Protein AF-A0A5M3Q1W0-F1 (afdb_monomer_lite)

Organism: NCBI:txid418719

Secondary structure (DSSP, 8-state):
------GGGSS-TTSEEEE-TT----PPTTPPP-EEEEEEEEEEE-TTBSSS-SSS--BSSHHHHHHHHHHHHHHHHHTT----SS--PPTT----EEEEETTEEEEEEEHHHHHHHHHHHHTTS-SS-EEEEEEEEEEEEE--HHHHHHHHHHTHHHHHHHHHHHH--SSTT--B-TTTS-TTSTTSSTTTT-TT--B-----TTS-S-HHHHHHHHHHHHHHHHTTSEEEEEETTEEEEEEPPHHHHTTS-GGG--HHHHHHHHHHSPPPPGGGGGS--

Radius of gyration: 23.77 Å; chains: 1; bounding box: 62×56×61 Å

Sequence (281 aa):
MSAQKQLTDIFSADGECKFHDSAALPLPANFNPGSIYLRVHIRIDTPSYRQKNIYYPQFADNAASDKFYEEMGALLSDEHMIVDGTYARTFGEVPEKLHIHPDDLNGLVSLDRLVRIVEAIKAGKSSVTGLRWVDVYAICEELDDDEKLNRLTYYREELAESLLDSAFTGKRKIYRDITTDGLFYEYGAIRSAFPGLQFVEHFSAGRGGCQISHQFKNELINDLINQGLLHERFKDGRQWHRASLKTELNQIRKADRTSLWKLAERVATPKKNPWETQKCR

Structure (mmCIF, N/CA/C/O backbone):
data_AF-A0A5M3Q1W0-F1
#
_entry.id   AF-A0A5M3Q1W0-F1
#
loop_
_atom_site.group_PDB
_atom_site.id
_atom_site.type_symbol
_atom_site.label_atom_id
_atom_site.label_alt_id
_atom_site.label_comp_id
_atom_site.label_asym_id
_atom_site.label_entity_id
_atom_site.label_seq_id
_atom_site.pdbx_PDB_ins_code
_atom_site.Cartn_x
_atom_site.Cartn_y
_atom_site.Cartn_z
_atom_site.occupancy
_atom_site.B_iso_or_equiv
_atom_site.auth_seq_id
_atom_site.auth_comp_id
_atom_site.auth_asym_id
_atom_site.auth_atom_id
_atom_site.pdbx_PDB_model_num
ATOM 1 N N . MET A 1 1 ? -15.888 -4.016 -29.084 1.00 25.84 1 MET A N 1
ATOM 2 C CA . MET A 1 1 ? -15.492 -4.763 -27.874 1.00 25.84 1 MET A CA 1
ATOM 3 C C . MET A 1 1 ? -14.109 -5.334 -28.130 1.00 25.84 1 MET A C 1
ATOM 5 O O . MET A 1 1 ? -13.995 -6.283 -28.890 1.00 25.84 1 MET A O 1
ATOM 9 N N . SER A 1 2 ? -13.066 -4.671 -27.626 1.00 27.17 2 SER A N 1
ATOM 10 C CA . SER A 1 2 ? -11.693 -5.183 -27.706 1.00 27.17 2 SER A CA 1
ATOM 11 C C . SER A 1 2 ? -11.561 -6.315 -26.692 1.00 27.17 2 SER A C 1
ATOM 13 O O . SER A 1 2 ? -11.976 -6.139 -25.548 1.00 27.17 2 SER A O 1
ATOM 15 N N . ALA A 1 3 ? -11.056 -7.476 -27.106 1.00 32.16 3 ALA A N 1
ATOM 16 C CA . ALA A 1 3 ? -10.740 -8.547 -26.173 1.00 32.16 3 ALA A CA 1
ATOM 17 C C . ALA A 1 3 ? -9.702 -8.020 -25.170 1.00 32.16 3 ALA A C 1
ATOM 19 O O . ALA A 1 3 ? -8.639 -7.548 -25.573 1.00 32.16 3 ALA A O 1
ATOM 20 N N . GLN A 1 4 ? -10.024 -8.055 -23.875 1.00 38.59 4 GLN A N 1
ATOM 21 C CA . GLN A 1 4 ? -9.063 -7.797 -22.804 1.00 38.59 4 GLN A CA 1
ATOM 22 C C . GLN A 1 4 ? -7.926 -8.814 -22.968 1.00 38.59 4 GLN A C 1
ATOM 24 O O . GLN A 1 4 ? -8.139 -10.002 -22.731 1.00 38.59 4 GLN A O 1
ATOM 29 N N . LYS A 1 5 ? -6.746 -8.375 -23.430 1.00 41.62 5 LYS A N 1
ATOM 30 C CA . LYS A 1 5 ? -5.546 -9.222 -23.420 1.00 41.62 5 LYS A CA 1
ATOM 31 C C . LYS A 1 5 ? -5.311 -9.651 -21.977 1.00 41.62 5 LYS A C 1
ATOM 33 O O . LYS A 1 5 ? -5.240 -8.790 -21.096 1.00 41.62 5 LYS A O 1
ATOM 38 N N . GLN A 1 6 ? -5.217 -10.951 -21.718 1.00 48.88 6 GLN A N 1
ATOM 39 C CA . GLN A 1 6 ? -4.840 -11.400 -20.387 1.00 48.88 6 GLN A CA 1
ATOM 40 C C . GLN A 1 6 ? -3.358 -11.089 -20.179 1.00 48.88 6 GLN A C 1
ATOM 42 O O . GLN A 1 6 ? -2.557 -11.137 -21.111 1.00 48.88 6 GLN A O 1
ATOM 47 N N . LEU A 1 7 ? -2.976 -10.770 -18.943 1.00 49.44 7 LEU A N 1
ATOM 48 C CA . LEU A 1 7 ? -1.579 -10.516 -18.580 1.00 49.44 7 LEU A CA 1
ATOM 49 C C . LEU A 1 7 ? -0.653 -11.683 -18.973 1.00 49.44 7 LEU A C 1
ATOM 51 O O . LEU A 1 7 ? 0.508 -11.479 -19.307 1.00 49.44 7 LEU A O 1
ATOM 55 N N . THR A 1 8 ? -1.197 -12.899 -18.975 1.00 51.56 8 THR A N 1
ATOM 56 C CA . THR A 1 8 ? -0.550 -14.142 -19.405 1.00 51.56 8 THR A CA 1
ATOM 57 C C . THR A 1 8 ? -0.347 -14.248 -20.916 1.00 51.56 8 THR A C 1
ATOM 59 O O . THR A 1 8 ? 0.539 -14.974 -21.344 1.00 51.56 8 THR A O 1
ATOM 62 N N . ASP A 1 9 ? -1.109 -13.508 -21.725 1.00 51.09 9 ASP A N 1
ATOM 63 C CA . ASP A 1 9 ? -1.002 -13.525 -23.192 1.00 51.09 9 ASP A CA 1
ATOM 64 C C . ASP A 1 9 ? 0.156 -12.646 -23.703 1.00 51.09 9 ASP A C 1
ATOM 66 O O . ASP A 1 9 ? 0.533 -12.708 -24.871 1.00 51.09 9 ASP A O 1
ATOM 70 N N . ILE A 1 10 ? 0.709 -11.796 -22.831 1.00 52.41 10 ILE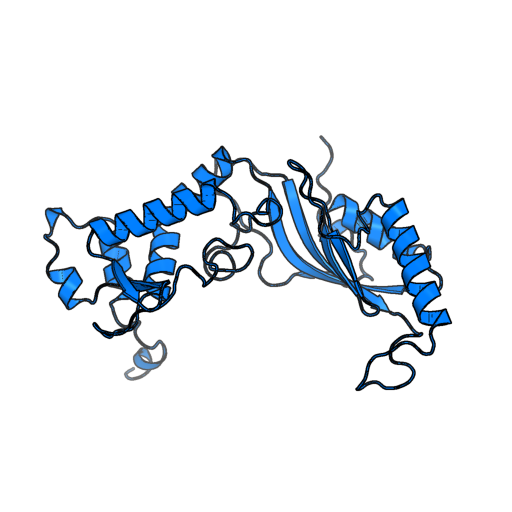 A N 1
ATOM 71 C CA . ILE A 1 10 ? 1.766 -10.822 -23.143 1.00 52.41 10 ILE A CA 1
ATOM 72 C C . ILE A 1 10 ? 3.164 -11.445 -23.014 1.00 52.41 10 ILE A C 1
ATOM 74 O O . ILE A 1 10 ? 4.106 -11.040 -23.700 1.00 52.41 10 ILE A O 1
ATOM 78 N N . PHE A 1 11 ? 3.311 -12.457 -22.161 1.00 53.88 11 PHE A N 1
ATOM 79 C CA . PHE A 1 11 ? 4.572 -13.155 -21.949 1.00 53.88 11 PHE A CA 1
ATOM 80 C C . PHE A 1 11 ? 4.513 -14.506 -22.670 1.00 53.88 11 PHE A C 1
ATOM 82 O O . PHE A 1 11 ? 3.916 -15.461 -22.187 1.00 53.88 11 PHE A O 1
ATOM 89 N N . SER A 1 12 ? 5.101 -14.569 -23.870 1.00 44.66 12 SER A N 1
ATOM 90 C CA . SER A 1 12 ? 5.294 -15.817 -24.622 1.00 44.66 12 SER A CA 1
ATOM 91 C C . SER A 1 12 ? 6.009 -16.878 -23.773 1.00 44.66 12 SER A C 1
ATOM 93 O O . SER A 1 12 ? 6.761 -16.521 -22.871 1.00 44.66 12 SER A O 1
ATOM 95 N N . ALA A 1 13 ? 5.837 -18.160 -24.116 1.00 42.03 13 ALA A N 1
ATOM 96 C CA . ALA A 1 13 ? 6.316 -19.346 -23.386 1.00 42.03 13 ALA A CA 1
ATOM 97 C C . ALA A 1 13 ? 7.805 -19.360 -22.950 1.00 42.03 13 ALA A C 1
ATOM 99 O O . ALA A 1 13 ? 8.167 -20.165 -22.097 1.00 42.03 13 ALA A O 1
ATOM 100 N N . ASP A 1 14 ? 8.638 -18.458 -23.478 1.00 47.38 14 ASP A N 1
ATOM 101 C CA . ASP A 1 14 ? 10.069 -18.331 -23.166 1.00 47.38 14 ASP A CA 1
ATOM 102 C C . ASP A 1 14 ? 10.412 -17.150 -22.226 1.00 47.38 14 ASP A C 1
ATOM 104 O O . ASP A 1 14 ? 11.561 -16.994 -21.820 1.00 47.38 14 ASP A O 1
ATOM 108 N N . GLY A 1 15 ? 9.449 -16.281 -21.892 1.00 53.50 15 GLY A N 1
ATOM 109 C CA . GLY A 1 15 ? 9.636 -15.162 -20.965 1.00 53.50 15 GLY A CA 1
ATOM 110 C C . GLY A 1 15 ? 9.062 -15.479 -19.589 1.00 53.50 15 GLY A C 1
ATOM 111 O O . GLY A 1 15 ? 7.850 -15.627 -19.451 1.00 53.50 15 GLY A O 1
ATOM 112 N N . GLU A 1 16 ? 9.901 -15.546 -18.553 1.00 64.12 16 GLU A N 1
ATOM 113 C CA . GLU A 1 16 ? 9.399 -15.734 -17.188 1.00 64.12 16 GLU A CA 1
ATOM 114 C C . GLU A 1 16 ? 8.641 -14.470 -16.725 1.00 64.12 16 GLU A C 1
ATOM 116 O O . GLU A 1 16 ? 9.186 -13.365 -16.702 1.00 64.12 16 GLU A O 1
ATOM 121 N N . CYS A 1 17 ? 7.371 -14.625 -16.345 1.00 62.28 17 CYS A N 1
ATOM 122 C CA . CYS A 1 17 ? 6.609 -13.621 -15.603 1.00 62.28 17 CYS A CA 1
ATOM 123 C C . CYS A 1 17 ? 6.173 -14.239 -14.277 1.00 62.28 17 CYS A C 1
ATOM 125 O O . CYS A 1 17 ? 5.465 -15.249 -14.264 1.00 62.28 17 CYS A O 1
ATOM 127 N N . LYS A 1 18 ? 6.603 -13.652 -13.160 1.00 63.88 18 LYS A N 1
ATOM 128 C CA . LYS A 1 18 ? 6.292 -14.156 -11.818 1.00 63.88 18 LYS A CA 1
ATOM 129 C C . LYS A 1 18 ? 5.282 -13.241 -11.146 1.00 63.88 18 LYS A C 1
ATOM 131 O O . LYS A 1 18 ? 5.533 -12.054 -10.960 1.00 63.88 18 LYS A O 1
ATOM 136 N N . PHE A 1 19 ? 4.140 -13.813 -10.780 1.00 57.16 19 PHE A N 1
ATOM 137 C CA . PHE A 1 19 ? 3.151 -13.154 -9.936 1.00 57.16 19 PHE A CA 1
ATOM 138 C C . PHE A 1 19 ? 3.479 -13.446 -8.478 1.00 57.16 19 PHE A C 1
ATOM 140 O O . PHE A 1 19 ? 3.627 -14.604 -8.090 1.00 57.16 19 PHE A O 1
ATOM 147 N N . HIS A 1 20 ? 3.586 -12.395 -7.677 1.00 59.19 20 HIS A N 1
ATOM 148 C CA . HIS A 1 20 ? 3.631 -12.515 -6.225 1.00 59.19 20 HIS A CA 1
ATOM 149 C C . HIS A 1 20 ? 2.204 -12.407 -5.655 1.00 59.19 20 HIS A C 1
ATOM 151 O O . HIS A 1 20 ? 1.315 -11.953 -6.371 1.00 59.19 20 HIS A O 1
ATOM 157 N N . ASP A 1 21 ? 1.989 -12.857 -4.407 1.00 47.94 21 ASP A N 1
ATOM 158 C CA . ASP A 1 21 ? 0.708 -13.189 -3.722 1.00 47.94 21 ASP A CA 1
ATOM 159 C C . ASP A 1 21 ? -0.414 -12.110 -3.680 1.00 47.94 21 ASP A C 1
ATOM 161 O O . ASP A 1 21 ? -1.344 -12.187 -2.882 1.00 47.94 21 ASP A O 1
ATOM 165 N N . SER A 1 22 ? -0.352 -11.078 -4.511 1.00 47.19 22 SER A N 1
ATOM 166 C CA . SER A 1 22 ? -1.240 -9.916 -4.560 1.00 47.19 22 SER A CA 1
ATOM 167 C C . SER A 1 22 ? -2.092 -9.831 -5.835 1.00 47.19 22 SER A C 1
ATOM 169 O O . SER A 1 22 ? -2.742 -8.810 -6.061 1.00 47.19 22 SER A O 1
ATOM 171 N N . ALA A 1 23 ? -2.116 -10.867 -6.677 1.00 42.09 23 ALA A N 1
ATOM 172 C CA . ALA A 1 23 ? -2.880 -10.845 -7.920 1.00 42.09 23 ALA A CA 1
ATOM 173 C C . ALA A 1 23 ? -4.279 -11.472 -7.771 1.00 42.09 23 ALA A C 1
ATOM 175 O O . ALA A 1 23 ? -4.412 -12.656 -7.474 1.00 42.09 23 ALA A O 1
ATOM 176 N N . ALA A 1 24 ? -5.281 -10.656 -8.109 1.00 39.91 24 ALA A N 1
ATOM 177 C CA . ALA A 1 24 ? -6.700 -10.951 -8.330 1.00 39.91 24 ALA A CA 1
ATOM 178 C C . ALA A 1 24 ? -7.606 -10.987 -7.100 1.00 39.91 24 ALA A C 1
ATOM 180 O O . ALA A 1 24 ? -7.502 -11.876 -6.254 1.00 39.91 24 ALA A O 1
ATOM 181 N N . LEU A 1 25 ? -8.588 -10.071 -7.070 1.00 47.78 25 LEU A N 1
ATOM 182 C CA . LEU A 1 25 ? -9.830 -10.338 -6.352 1.00 47.78 25 LEU A CA 1
ATOM 183 C C . LEU A 1 25 ? -11.028 -10.148 -7.247 1.00 47.78 25 LEU A C 1
ATOM 185 O O . LEU A 1 25 ? -11.121 -9.133 -7.938 1.00 47.78 25 LEU A O 1
ATOM 189 N N . PRO A 1 26 ? -11.985 -11.079 -7.167 1.00 50.03 26 PRO A N 1
ATOM 190 C CA . PRO A 1 26 ? -13.332 -10.791 -7.594 1.00 50.03 26 PRO A CA 1
ATOM 191 C C . PRO A 1 26 ? -13.900 -9.708 -6.667 1.00 50.03 26 PRO A C 1
ATOM 193 O O . PRO A 1 26 ? -14.098 -9.937 -5.473 1.00 50.03 26 PRO A O 1
ATOM 196 N N . LEU A 1 27 ? -14.144 -8.521 -7.216 1.00 54.25 27 LEU A N 1
ATOM 197 C CA . LEU A 1 27 ? -14.952 -7.508 -6.546 1.00 54.25 27 LEU A CA 1
ATOM 198 C C . LEU A 1 27 ? -16.385 -8.050 -6.373 1.00 54.25 27 LEU A C 1
ATOM 200 O O . LEU A 1 27 ? -16.874 -8.766 -7.257 1.00 54.25 27 LEU A O 1
ATOM 204 N N . PRO A 1 28 ? -17.081 -7.736 -5.266 1.00 58.78 28 PRO A N 1
ATOM 205 C CA . PRO A 1 28 ? -18.505 -8.031 -5.149 1.00 58.78 28 PRO A CA 1
ATOM 206 C C . PRO A 1 28 ? -19.298 -7.403 -6.308 1.00 58.78 28 PRO A C 1
ATOM 208 O O . PRO A 1 28 ? -18.872 -6.426 -6.925 1.00 58.78 28 PRO A O 1
ATOM 211 N N . ALA A 1 29 ? -20.477 -7.948 -6.611 1.00 55.19 29 ALA A N 1
ATOM 212 C CA . ALA A 1 29 ? -21.352 -7.343 -7.612 1.00 55.19 29 ALA A CA 1
ATOM 213 C C . ALA A 1 29 ? -21.692 -5.888 -7.216 1.00 55.19 29 ALA A C 1
ATOM 215 O O . ALA A 1 29 ? -21.999 -5.637 -6.050 1.00 55.19 29 ALA A O 1
ATOM 216 N N . ASN A 1 30 ? -21.685 -4.972 -8.196 1.00 69.00 30 ASN A N 1
ATOM 217 C CA . ASN A 1 30 ? -21.986 -3.527 -8.103 1.00 69.00 30 ASN A CA 1
ATOM 218 C C . ASN A 1 30 ? -20.819 -2.563 -7.802 1.00 69.00 30 ASN A C 1
ATOM 220 O O . ASN A 1 30 ? -21.079 -1.372 -7.656 1.00 69.00 30 ASN A O 1
ATOM 224 N N . PHE A 1 31 ? -19.566 -3.024 -7.747 1.00 71.62 31 PHE A N 1
ATOM 225 C CA . PHE A 1 31 ? -18.404 -2.120 -7.732 1.00 71.62 31 PHE A CA 1
ATOM 226 C C . PHE A 1 31 ? -17.961 -1.759 -9.152 1.00 71.62 31 PHE A C 1
ATOM 228 O O . PHE A 1 31 ? -17.975 -2.614 -10.044 1.00 71.62 31 PHE A O 1
ATOM 235 N N . ASN A 1 32 ? -17.562 -0.503 -9.360 1.00 70.31 32 ASN A N 1
ATOM 236 C CA . ASN A 1 32 ? -17.045 -0.049 -10.648 1.00 70.31 32 ASN A CA 1
ATOM 237 C C . ASN A 1 32 ? -15.537 -0.305 -10.715 1.00 70.31 32 ASN A C 1
ATOM 239 O O . ASN A 1 32 ? -14.814 0.146 -9.824 1.00 70.31 32 ASN A O 1
ATOM 243 N N . PRO A 1 33 ? -15.033 -1.009 -11.744 1.00 68.31 33 PRO A N 1
ATOM 244 C CA . PRO A 1 33 ? -13.600 -1.156 -11.921 1.00 68.31 33 PRO A CA 1
ATOM 245 C C . PRO A 1 33 ? -12.980 0.195 -12.299 1.00 68.31 33 PRO A C 1
ATOM 247 O O . PRO A 1 33 ? -13.486 0.904 -13.169 1.00 68.31 33 PRO A O 1
ATOM 250 N N . GLY A 1 34 ? -11.873 0.525 -11.655 1.00 68.94 34 GLY A N 1
ATOM 251 C CA . GLY A 1 34 ? -11.000 1.635 -11.985 1.00 68.94 34 GLY A CA 1
ATOM 252 C C . GLY A 1 34 ? -9.917 1.270 -12.992 1.00 68.94 34 GLY A C 1
ATOM 253 O O . GLY A 1 34 ? -9.890 0.178 -13.571 1.00 68.94 34 GLY A O 1
ATOM 254 N N . SER A 1 35 ? -8.985 2.200 -13.184 1.00 72.81 35 SER A N 1
ATOM 255 C CA . SER A 1 35 ? -7.827 1.990 -14.055 1.00 72.81 35 SER A CA 1
ATOM 256 C C . SER A 1 35 ? -6.807 1.085 -13.369 1.00 72.81 35 SER A C 1
ATOM 258 O O . SER A 1 35 ? -6.429 1.315 -12.222 1.00 72.81 35 SER A O 1
ATOM 260 N N . ILE A 1 36 ? -6.339 0.053 -14.074 1.00 74.94 36 ILE A N 1
ATOM 261 C CA . ILE A 1 36 ? -5.416 -0.943 -13.520 1.00 74.94 36 ILE A CA 1
ATOM 262 C C . ILE A 1 36 ? -3.962 -0.567 -13.803 1.00 74.94 36 ILE A C 1
ATOM 264 O O . ILE A 1 36 ? -3.554 -0.367 -14.950 1.00 74.94 36 ILE A O 1
ATOM 268 N N . TYR A 1 37 ? -3.166 -0.586 -12.742 1.00 75.69 37 TYR A N 1
ATOM 269 C CA . TYR A 1 37 ? -1.728 -0.380 -12.748 1.00 75.69 37 TYR A CA 1
ATOM 270 C C . TYR A 1 37 ? -1.018 -1.571 -12.116 1.00 75.69 37 TYR A C 1
ATOM 272 O O . TYR A 1 37 ? -1.557 -2.292 -11.280 1.00 75.69 37 TYR A O 1
ATOM 280 N N . LEU A 1 38 ? 0.228 -1.778 -12.510 1.00 76.50 38 LEU A N 1
ATOM 281 C CA . LEU A 1 38 ? 1.061 -2.874 -12.056 1.00 76.50 38 LEU A CA 1
ATOM 282 C C . LEU A 1 38 ? 2.297 -2.316 -11.382 1.00 76.50 38 LEU A C 1
ATOM 284 O O . LEU A 1 38 ? 3.006 -1.480 -11.946 1.00 76.50 38 LEU A O 1
ATOM 288 N N . ARG A 1 39 ? 2.583 -2.824 -10.186 1.00 77.56 39 ARG A N 1
ATOM 289 C CA . ARG A 1 39 ? 3.883 -2.639 -9.563 1.00 77.56 39 ARG A CA 1
ATOM 290 C C . ARG A 1 39 ? 4.810 -3.731 -10.051 1.00 77.56 39 ARG A C 1
ATOM 292 O O . ARG A 1 39 ? 4.591 -4.910 -9.761 1.00 77.56 39 ARG A O 1
ATOM 299 N N . VAL A 1 40 ? 5.847 -3.330 -10.765 1.00 82.12 40 VAL A N 1
ATOM 300 C CA . VAL A 1 40 ? 6.716 -4.257 -11.482 1.00 82.12 40 VAL A CA 1
ATOM 301 C C . VAL A 1 40 ? 8.173 -4.077 -11.100 1.00 82.12 40 VAL A C 1
ATOM 303 O O . VAL A 1 40 ? 8.604 -2.978 -10.754 1.00 82.12 40 VAL A O 1
ATOM 306 N N . HIS A 1 41 ? 8.926 -5.166 -11.218 1.00 86.69 41 HIS A N 1
ATOM 307 C CA . HIS A 1 41 ? 10.353 -5.125 -11.499 1.00 86.69 41 HIS A CA 1
ATOM 308 C C . HIS A 1 41 ? 10.581 -5.795 -12.853 1.00 86.69 41 HIS A C 1
ATOM 310 O O . HIS A 1 41 ? 10.432 -7.009 -12.996 1.00 86.69 41 HIS A O 1
ATOM 316 N N . ILE A 1 42 ? 10.943 -5.003 -13.855 1.00 90.12 42 ILE A N 1
ATOM 317 C CA . ILE A 1 42 ? 11.405 -5.496 -15.149 1.00 90.12 42 ILE A CA 1
ATOM 318 C C . ILE A 1 42 ? 12.893 -5.779 -14.975 1.00 90.12 42 ILE A C 1
ATOM 320 O O . ILE A 1 42 ? 13.707 -4.857 -14.965 1.00 90.12 42 ILE A O 1
ATOM 324 N N . ARG A 1 43 ? 13.248 -7.045 -14.761 1.00 90.31 43 ARG A N 1
ATOM 325 C CA . ARG A 1 43 ? 14.639 -7.444 -14.547 1.00 90.31 43 ARG A CA 1
ATOM 326 C C . ARG A 1 43 ? 15.381 -7.395 -15.864 1.00 90.31 43 ARG A C 1
ATOM 328 O O . ARG A 1 43 ? 14.964 -8.020 -16.843 1.00 90.31 43 ARG A O 1
ATOM 335 N N . ILE A 1 44 ? 16.507 -6.702 -15.852 1.00 91.56 44 ILE A N 1
ATOM 336 C CA . ILE A 1 44 ? 17.380 -6.571 -17.008 1.00 91.56 44 ILE A CA 1
ATOM 337 C C . ILE A 1 44 ? 18.755 -7.143 -16.683 1.00 91.56 44 ILE A C 1
ATOM 339 O O . ILE A 1 44 ? 19.151 -7.269 -15.524 1.00 91.56 44 ILE A O 1
ATOM 343 N N . ASP A 1 45 ? 19.458 -7.565 -17.718 1.00 90.50 45 ASP A N 1
ATOM 344 C CA . ASP A 1 45 ? 20.877 -7.851 -17.662 1.00 90.50 45 ASP A CA 1
ATOM 345 C C . ASP A 1 45 ? 21.620 -6.640 -18.210 1.00 90.50 45 ASP A C 1
ATOM 347 O O . ASP A 1 45 ? 21.347 -6.210 -19.332 1.00 90.50 45 ASP A O 1
ATOM 351 N N . THR A 1 46 ? 22.546 -6.101 -17.423 1.00 91.19 46 THR A N 1
ATOM 352 C CA . THR A 1 46 ? 23.415 -4.990 -17.822 1.00 91.19 46 THR A CA 1
ATOM 353 C C . THR A 1 46 ? 24.853 -5.467 -17.672 1.00 91.19 46 THR A C 1
ATOM 355 O O . THR A 1 46 ? 25.442 -5.300 -16.601 1.00 91.19 46 THR A O 1
ATOM 358 N N . PRO A 1 47 ? 25.453 -6.074 -18.714 1.00 88.44 47 PRO A N 1
ATOM 359 C CA . PRO A 1 47 ? 26.731 -6.770 -18.585 1.00 88.44 47 PRO A CA 1
ATOM 360 C C . PRO A 1 47 ? 27.884 -5.908 -18.071 1.00 88.44 47 PRO A C 1
ATOM 362 O O . PRO A 1 47 ? 28.845 -6.451 -17.536 1.00 88.44 47 PRO A O 1
ATOM 365 N N . SER A 1 48 ? 27.825 -4.582 -18.246 1.00 87.69 48 SER A N 1
ATOM 366 C CA . SER A 1 48 ? 28.830 -3.623 -17.763 1.00 87.69 48 SER A CA 1
ATOM 367 C C . SER A 1 48 ? 28.740 -3.333 -16.258 1.00 87.69 48 SER A C 1
ATOM 369 O O . SER A 1 48 ? 29.675 -2.773 -15.677 1.00 87.69 48 SER A O 1
ATOM 371 N N . TYR A 1 49 ? 27.641 -3.721 -15.612 1.00 88.06 49 TYR A N 1
ATOM 372 C CA . TYR A 1 49 ? 27.405 -3.574 -14.184 1.00 88.06 49 TYR A CA 1
ATOM 373 C C . TYR A 1 49 ? 27.879 -4.822 -13.426 1.00 88.06 49 TYR A C 1
ATOM 375 O O . TYR A 1 49 ? 27.799 -5.938 -13.927 1.00 88.06 49 TYR A O 1
ATOM 383 N N . ARG A 1 50 ? 28.430 -4.645 -12.217 1.00 83.00 50 ARG A N 1
ATOM 384 C CA . ARG A 1 50 ? 29.026 -5.714 -11.376 1.00 83.00 50 ARG A CA 1
ATOM 385 C C . ARG A 1 50 ? 30.276 -6.398 -11.955 1.00 83.00 50 ARG A C 1
ATOM 387 O O . ARG A 1 50 ? 30.824 -7.272 -11.286 1.00 83.00 50 ARG A O 1
ATOM 394 N N . GLN A 1 51 ? 30.810 -5.960 -13.102 1.00 76.88 51 GLN A N 1
ATOM 395 C CA . GLN A 1 51 ? 32.039 -6.531 -13.691 1.00 76.88 51 GLN A CA 1
ATOM 396 C C . GLN A 1 51 ? 33.258 -6.457 -12.761 1.00 76.88 51 GLN A C 1
ATOM 398 O O . GLN A 1 51 ? 34.095 -7.354 -12.754 1.00 76.88 51 GLN A O 1
ATOM 403 N N . LYS A 1 52 ? 33.375 -5.377 -11.979 1.00 73.62 52 LYS A N 1
ATOM 404 C CA . LYS A 1 52 ? 34.529 -5.148 -11.095 1.00 73.62 52 LYS A CA 1
ATOM 405 C C . LYS A 1 52 ? 34.445 -5.911 -9.776 1.00 73.62 52 LYS A C 1
ATOM 407 O O . LYS A 1 52 ? 35.474 -6.304 -9.235 1.00 73.62 52 LYS A O 1
ATOM 412 N N . ASN A 1 53 ? 33.247 -6.050 -9.211 1.00 74.25 53 ASN A N 1
ATOM 413 C CA . ASN A 1 53 ? 33.046 -6.677 -7.910 1.00 74.25 53 ASN A CA 1
ATOM 414 C C . ASN A 1 53 ? 31.581 -7.098 -7.735 1.00 74.25 53 ASN A C 1
ATOM 416 O O . ASN A 1 53 ? 30.676 -6.270 -7.824 1.00 74.25 53 ASN A O 1
ATOM 420 N N . ILE A 1 54 ? 31.354 -8.375 -7.423 1.00 73.19 54 ILE A N 1
ATOM 421 C CA . ILE A 1 54 ? 30.008 -8.915 -7.180 1.00 73.19 54 ILE A CA 1
ATOM 422 C C . ILE A 1 54 ? 29.407 -8.448 -5.842 1.00 73.19 54 ILE A C 1
ATOM 424 O O . ILE A 1 54 ? 28.187 -8.347 -5.726 1.00 73.19 54 ILE A O 1
ATOM 428 N N . TYR A 1 55 ? 30.251 -8.141 -4.852 1.00 77.06 55 TYR A N 1
ATOM 429 C CA . TYR A 1 55 ? 29.859 -7.689 -3.512 1.00 77.06 55 TYR A CA 1
ATOM 430 C C . TYR A 1 55 ? 29.695 -6.168 -3.420 1.00 77.06 55 TYR A C 1
ATOM 432 O O . TYR A 1 55 ? 28.997 -5.687 -2.532 1.00 77.06 55 TYR A O 1
ATOM 440 N N . TYR A 1 56 ? 30.303 -5.422 -4.349 1.00 79.12 56 TYR A N 1
ATOM 441 C CA . TYR A 1 56 ? 30.173 -3.966 -4.471 1.00 79.12 56 TYR A CA 1
ATOM 442 C C . TYR A 1 56 ? 29.783 -3.603 -5.907 1.00 79.12 56 TYR A C 1
ATOM 444 O O . TYR A 1 56 ? 30.652 -3.284 -6.724 1.00 79.12 56 TYR A O 1
ATOM 452 N N . PRO A 1 57 ? 28.483 -3.707 -6.228 1.00 83.06 57 PRO A N 1
ATOM 453 C CA . PRO A 1 57 ? 27.967 -3.504 -7.573 1.00 83.06 57 PRO A CA 1
ATOM 454 C C . PRO A 1 57 ? 28.254 -2.096 -8.076 1.00 83.06 57 PRO A C 1
ATOM 456 O O . PRO A 1 57 ? 27.844 -1.107 -7.473 1.00 83.06 57 PRO A O 1
ATOM 459 N N . GLN A 1 58 ? 28.962 -2.011 -9.194 1.00 87.56 58 GLN A N 1
ATOM 460 C CA . GLN A 1 58 ? 29.281 -0.754 -9.856 1.00 87.56 58 GLN A CA 1
ATOM 461 C C . GLN A 1 58 ? 29.517 -0.996 -11.343 1.00 87.56 58 GLN A C 1
ATOM 463 O O . GLN A 1 58 ? 29.819 -2.122 -11.756 1.00 87.56 58 GLN A O 1
ATOM 468 N N . PHE A 1 59 ? 29.402 0.067 -12.134 1.00 90.50 59 PHE A N 1
ATOM 469 C CA . PHE A 1 59 ? 29.800 0.041 -13.535 1.00 90.50 59 PHE A CA 1
ATOM 470 C C . PHE A 1 59 ? 31.310 -0.164 -13.688 1.00 90.50 59 PHE A C 1
ATOM 472 O O . PHE A 1 59 ? 32.111 0.182 -12.811 1.00 90.50 59 PHE A O 1
ATOM 479 N N . ALA A 1 60 ? 31.698 -0.723 -14.833 1.00 86.50 60 ALA A N 1
ATOM 480 C CA . ALA A 1 60 ? 33.093 -0.854 -15.227 1.00 86.50 60 ALA A CA 1
ATOM 481 C C . ALA A 1 60 ? 33.806 0.508 -15.272 1.00 86.50 60 ALA A C 1
ATOM 483 O O . ALA A 1 60 ? 34.926 0.630 -14.781 1.00 86.50 60 ALA A O 1
ATOM 484 N N . ASP A 1 61 ? 33.151 1.548 -15.773 1.00 89.31 61 ASP A N 1
ATOM 485 C CA . ASP A 1 61 ? 33.651 2.920 -15.817 1.00 89.31 61 ASP A CA 1
ATOM 486 C C . ASP A 1 61 ? 32.489 3.915 -15.993 1.00 89.31 61 ASP A C 1
ATOM 488 O O . ASP A 1 61 ? 31.322 3.524 -16.087 1.00 89.31 61 ASP A O 1
ATOM 492 N N . ASN A 1 62 ? 32.813 5.211 -16.008 1.00 91.38 62 ASN A N 1
ATOM 493 C CA . ASN A 1 62 ? 31.818 6.268 -16.180 1.00 91.38 62 ASN A CA 1
ATOM 494 C C . ASN A 1 62 ? 31.179 6.232 -17.575 1.00 91.38 62 ASN A C 1
ATOM 496 O O . ASN A 1 62 ? 29.985 6.460 -17.682 1.00 91.38 62 ASN A O 1
ATOM 500 N N . ALA A 1 63 ? 31.924 5.873 -18.626 1.00 93.38 63 ALA A N 1
ATOM 501 C CA . ALA A 1 63 ? 31.384 5.830 -19.985 1.00 93.38 63 ALA A CA 1
ATOM 502 C C . ALA A 1 63 ? 30.307 4.742 -20.139 1.00 93.38 63 ALA A C 1
ATOM 504 O O . ALA A 1 63 ? 29.283 4.961 -20.781 1.00 93.38 63 ALA A O 1
ATOM 505 N N . ALA A 1 64 ? 30.507 3.581 -19.513 1.00 91.31 64 ALA A N 1
ATOM 506 C CA . ALA A 1 64 ? 29.521 2.512 -19.459 1.00 91.31 64 ALA A CA 1
ATOM 507 C C . ALA A 1 64 ? 28.277 2.910 -18.651 1.00 91.31 64 ALA A C 1
ATOM 509 O O . ALA A 1 64 ? 27.166 2.543 -19.033 1.00 91.31 64 ALA A O 1
ATOM 510 N N . SER A 1 65 ? 28.464 3.659 -17.559 1.00 92.19 65 SER A N 1
ATOM 511 C CA . SER A 1 65 ? 27.363 4.228 -16.773 1.00 92.19 65 SER A CA 1
ATOM 512 C C . SER A 1 65 ? 26.552 5.225 -17.602 1.00 92.19 65 SER A C 1
ATOM 514 O O . SER A 1 65 ? 25.336 5.085 -17.710 1.00 92.19 65 SER A O 1
ATOM 516 N N . ASP A 1 66 ? 27.219 6.200 -18.219 1.00 93.69 66 ASP A N 1
ATOM 517 C CA . ASP A 1 66 ? 26.581 7.262 -19.000 1.00 93.69 66 ASP A CA 1
ATOM 518 C C . ASP A 1 66 ? 25.796 6.674 -20.177 1.00 93.69 66 ASP A C 1
ATOM 520 O O . ASP A 1 66 ? 24.614 6.971 -20.340 1.00 93.69 66 ASP A O 1
ATOM 524 N N . LYS A 1 67 ? 26.408 5.740 -20.918 1.00 93.25 67 LYS A N 1
ATOM 525 C CA . LYS A 1 67 ? 25.758 5.048 -22.037 1.00 93.25 67 LYS A CA 1
ATOM 526 C C . LYS A 1 67 ? 24.507 4.275 -21.604 1.00 93.25 67 LYS A C 1
ATOM 528 O O . LYS A 1 67 ? 23.506 4.284 -22.314 1.00 93.25 67 LYS A O 1
ATOM 533 N N . PHE A 1 68 ? 24.549 3.606 -20.450 1.00 93.12 68 PHE A N 1
ATOM 534 C CA . PHE A 1 68 ? 23.384 2.902 -19.908 1.00 93.12 68 PHE A CA 1
ATOM 535 C C . PHE A 1 68 ? 22.226 3.859 -19.610 1.00 93.12 68 PHE A C 1
ATOM 537 O O . PHE A 1 68 ? 21.108 3.623 -20.067 1.00 93.12 68 PHE A O 1
ATOM 544 N N . TYR A 1 69 ? 22.477 4.942 -18.868 1.00 91.12 69 TYR A N 1
ATOM 545 C CA . TYR A 1 69 ? 21.412 5.880 -18.510 1.00 91.12 69 TYR A CA 1
ATOM 546 C C . TYR A 1 69 ? 20.878 6.652 -19.721 1.00 91.12 69 TYR A C 1
ATOM 548 O O . TYR A 1 69 ? 19.682 6.934 -19.764 1.00 91.12 69 TYR A O 1
ATOM 556 N N . GLU A 1 70 ? 21.722 6.946 -20.711 1.00 91.12 70 GLU A N 1
ATOM 557 C CA . GLU A 1 70 ? 21.311 7.572 -21.970 1.00 91.12 70 GLU A CA 1
ATOM 558 C C . GLU A 1 70 ? 20.367 6.664 -22.773 1.00 91.12 70 GLU A C 1
ATOM 560 O O . GLU A 1 70 ? 19.251 7.075 -23.091 1.00 91.12 70 GLU A O 1
ATOM 565 N N . GLU A 1 71 ? 20.761 5.414 -23.046 1.00 91.50 71 GLU A N 1
ATOM 566 C CA . GLU A 1 71 ? 19.929 4.484 -23.823 1.00 91.50 71 GLU A CA 1
ATOM 567 C C . GLU A 1 71 ? 18.617 4.139 -23.104 1.00 91.50 71 GLU A C 1
ATOM 569 O O . GLU A 1 71 ? 17.555 4.109 -23.728 1.00 91.50 71 GLU A O 1
ATOM 574 N N . MET A 1 72 ? 18.662 3.916 -21.786 1.00 89.00 72 MET A N 1
ATOM 575 C CA . MET A 1 72 ? 17.454 3.630 -21.007 1.00 89.00 72 MET A CA 1
ATOM 576 C C . MET A 1 72 ? 16.547 4.853 -20.890 1.00 89.00 72 MET A C 1
ATOM 578 O O . MET A 1 72 ? 15.325 4.719 -20.971 1.00 89.00 72 MET A O 1
ATOM 582 N N . GLY A 1 73 ? 17.125 6.045 -20.732 1.00 86.19 73 GLY A N 1
ATOM 583 C CA . GLY A 1 73 ? 16.379 7.298 -20.735 1.00 86.19 73 GLY A CA 1
ATOM 584 C C . GLY A 1 73 ? 15.675 7.538 -22.069 1.00 86.19 73 GLY A C 1
ATOM 585 O O . GLY A 1 73 ? 14.494 7.886 -22.070 1.00 86.19 73 GLY A O 1
ATOM 586 N N . ALA A 1 74 ? 16.357 7.290 -23.190 1.00 86.00 74 ALA A N 1
ATOM 587 C CA . ALA A 1 74 ? 15.784 7.388 -24.529 1.00 86.00 74 ALA A CA 1
ATOM 588 C C . ALA A 1 74 ? 14.651 6.372 -24.741 1.00 86.00 74 ALA A C 1
ATOM 590 O O . ALA A 1 74 ? 13.548 6.768 -25.104 1.00 86.00 74 ALA A O 1
ATOM 591 N N . LEU A 1 75 ? 14.877 5.092 -24.416 1.00 86.81 75 LEU A N 1
ATOM 592 C CA . LEU A 1 75 ? 13.863 4.036 -24.532 1.00 86.81 75 LEU A CA 1
ATOM 593 C C . LEU A 1 75 ? 12.594 4.386 -23.751 1.00 86.81 75 LEU A C 1
ATOM 595 O O . LEU A 1 75 ? 11.489 4.264 -24.271 1.00 86.81 75 LEU A O 1
ATOM 599 N N . LEU A 1 76 ? 12.737 4.830 -22.502 1.00 83.69 76 LEU A N 1
ATOM 600 C CA . LEU A 1 76 ? 11.591 5.199 -21.677 1.00 83.69 76 LEU A CA 1
ATOM 601 C C . LEU A 1 76 ? 10.905 6.477 -22.182 1.00 83.69 76 LEU A C 1
ATOM 603 O O . LEU A 1 76 ? 9.676 6.541 -22.172 1.00 83.69 76 LEU A O 1
ATOM 607 N N . SER A 1 77 ? 11.665 7.457 -22.672 1.00 80.25 77 SER A N 1
ATOM 608 C CA . SER A 1 77 ? 11.113 8.686 -23.257 1.00 80.25 77 SER A CA 1
ATOM 609 C C . SER A 1 77 ? 10.314 8.412 -24.536 1.00 80.25 77 SER A C 1
ATOM 611 O O . SER A 1 77 ? 9.223 8.959 -24.695 1.00 80.25 77 SER A O 1
ATOM 613 N N . ASP A 1 78 ? 10.812 7.532 -25.409 1.00 76.31 78 ASP A N 1
ATOM 614 C CA . ASP A 1 78 ? 10.127 7.094 -26.633 1.00 76.31 78 ASP A CA 1
ATOM 615 C C . ASP A 1 78 ? 8.796 6.409 -26.317 1.00 76.31 78 ASP A C 1
ATOM 617 O O . ASP A 1 78 ? 7.799 6.600 -27.010 1.00 76.31 78 ASP A O 1
ATOM 621 N N . GLU A 1 79 ? 8.753 5.655 -25.219 1.00 72.19 79 GLU A N 1
ATOM 622 C CA . GLU A 1 79 ? 7.527 5.041 -24.721 1.00 72.19 79 GLU A CA 1
ATOM 623 C C . GLU A 1 79 ? 6.691 6.004 -23.861 1.00 72.19 79 GLU A C 1
ATOM 625 O O . GLU A 1 79 ? 5.795 5.559 -23.145 1.00 72.19 79 GLU A O 1
ATOM 630 N N . HIS A 1 80 ? 6.942 7.317 -23.932 1.00 67.56 80 HIS A N 1
ATOM 631 C CA . HIS A 1 80 ? 6.278 8.392 -23.184 1.00 67.56 80 HIS A CA 1
ATOM 632 C C . HIS A 1 80 ? 6.204 8.160 -21.665 1.00 67.56 80 HIS A C 1
ATOM 634 O O . HIS A 1 80 ? 5.225 8.541 -21.020 1.00 67.56 80 HIS A O 1
ATOM 640 N N . MET A 1 81 ? 7.216 7.517 -21.086 1.00 68.81 81 MET A N 1
ATOM 641 C CA . MET A 1 81 ? 7.378 7.436 -19.637 1.00 68.81 81 MET A CA 1
ATOM 642 C C . MET A 1 81 ? 8.053 8.699 -19.119 1.00 68.81 81 MET A C 1
ATOM 644 O O . MET A 1 81 ? 9.017 9.195 -19.701 1.00 68.81 81 MET A O 1
ATOM 648 N N . ILE A 1 82 ? 7.583 9.199 -17.978 1.00 57.53 82 ILE A N 1
ATOM 649 C CA . ILE A 1 82 ? 8.205 10.349 -17.322 1.00 57.53 82 ILE A CA 1
ATOM 650 C C . ILE A 1 82 ? 9.518 9.888 -16.675 1.00 57.53 82 ILE A C 1
ATOM 652 O O . ILE A 1 82 ? 9.525 9.296 -15.593 1.00 57.53 82 ILE A O 1
ATOM 656 N N . VAL A 1 83 ? 10.639 10.190 -17.331 1.00 52.62 83 VAL A N 1
ATOM 657 C CA . VAL A 1 83 ? 12.003 10.023 -16.800 1.00 52.62 83 VAL A CA 1
ATOM 658 C C . VAL A 1 83 ? 12.445 11.327 -16.133 1.00 52.62 83 VAL A C 1
ATOM 660 O O . VAL A 1 83 ? 13.495 11.877 -16.442 1.00 52.62 83 VAL A O 1
ATOM 663 N N . ASP A 1 84 ? 11.623 11.887 -15.245 1.00 44.59 84 ASP A N 1
ATOM 664 C CA . ASP A 1 84 ? 12.033 13.082 -14.510 1.00 44.59 84 ASP A CA 1
ATOM 665 C C . ASP A 1 84 ? 12.637 12.677 -13.159 1.00 44.59 84 ASP A C 1
ATOM 667 O O . ASP A 1 84 ? 11.985 12.105 -12.269 1.00 44.59 84 ASP A O 1
ATOM 671 N N . GLY A 1 85 ? 13.937 12.952 -13.033 1.00 37.75 85 GLY A N 1
ATOM 672 C CA . GLY A 1 85 ? 14.706 12.820 -11.799 1.00 37.75 85 GLY A CA 1
ATOM 673 C C . GLY A 1 85 ? 14.231 13.768 -10.694 1.00 37.75 85 GLY A C 1
ATOM 674 O O . GLY A 1 85 ? 14.726 13.686 -9.571 1.00 37.75 85 GLY A O 1
ATOM 675 N N . THR A 1 86 ? 13.256 14.640 -10.969 1.00 32.69 86 THR A N 1
ATOM 676 C CA . THR A 1 86 ? 12.681 15.561 -9.991 1.00 32.69 86 THR A CA 1
ATOM 677 C C . THR A 1 86 ? 11.238 15.210 -9.611 1.00 32.69 86 THR A C 1
ATOM 679 O O . THR A 1 86 ? 10.401 14.800 -10.407 1.00 32.69 86 THR A O 1
ATOM 682 N N . TYR A 1 87 ? 10.954 15.329 -8.314 1.00 37.03 87 TYR A N 1
ATOM 683 C CA . TYR A 1 87 ? 9.705 14.962 -7.631 1.00 37.03 87 TYR A CA 1
ATOM 684 C C . TYR A 1 87 ? 8.530 15.936 -7.908 1.00 37.03 87 TYR A C 1
ATOM 686 O O . TYR A 1 87 ? 7.706 16.175 -7.023 1.00 37.03 87 TYR A O 1
ATOM 694 N N . ALA A 1 88 ? 8.437 16.546 -9.091 1.00 31.39 88 ALA A N 1
ATOM 695 C CA . ALA A 1 88 ? 7.425 17.564 -9.379 1.00 31.39 88 ALA A CA 1
ATOM 696 C C . ALA A 1 88 ? 6.154 16.935 -9.983 1.00 31.39 88 ALA A C 1
ATOM 698 O O . ALA A 1 88 ? 6.071 16.687 -11.180 1.00 31.39 88 ALA A O 1
ATOM 699 N N . ARG A 1 89 ? 5.162 16.647 -9.128 1.00 43.59 89 ARG A N 1
ATOM 700 C CA . ARG A 1 89 ? 3.843 16.107 -9.509 1.00 43.59 89 ARG A CA 1
ATOM 701 C C . ARG A 1 89 ? 2.870 17.234 -9.879 1.00 43.59 89 ARG A C 1
ATOM 703 O O . ARG A 1 89 ? 2.681 18.148 -9.075 1.00 43.59 89 ARG A O 1
ATOM 710 N N . THR A 1 90 ? 2.193 17.130 -11.020 1.00 31.23 90 THR A N 1
ATOM 711 C CA . THR A 1 90 ? 0.964 17.882 -11.325 1.00 31.23 90 THR A CA 1
ATOM 712 C C . THR A 1 90 ? -0.276 17.078 -10.931 1.00 31.23 90 THR A C 1
ATOM 714 O O . THR A 1 90 ? -0.264 15.852 -10.885 1.00 31.23 90 THR A O 1
ATOM 717 N N . PHE A 1 91 ? -1.337 17.793 -10.564 1.00 30.92 91 PHE A N 1
ATOM 718 C CA . PHE A 1 91 ? -2.634 17.249 -10.157 1.00 30.92 91 PHE A CA 1
ATOM 719 C C . PHE A 1 91 ? -3.284 16.454 -11.308 1.00 30.92 91 PHE A C 1
ATOM 721 O O . PHE A 1 91 ? -3.283 16.940 -12.435 1.00 30.92 91 PHE A O 1
ATOM 728 N N . GLY A 1 92 ? -3.895 15.300 -11.017 1.00 41.97 92 GLY A N 1
ATOM 729 C CA . GLY A 1 92 ? -4.843 14.634 -11.927 1.00 41.97 92 GLY A CA 1
ATOM 730 C C . GLY A 1 92 ? -4.311 13.502 -12.811 1.00 41.97 92 GLY A C 1
ATOM 731 O O . GLY A 1 92 ? -5.109 12.876 -13.494 1.00 41.97 92 GLY A O 1
ATOM 732 N N . GLU A 1 93 ? -3.021 13.185 -12.778 1.00 50.19 93 GLU A N 1
ATOM 733 C CA . GLU A 1 93 ? -2.481 12.031 -13.503 1.00 50.19 93 GLU A CA 1
ATOM 734 C C . GLU A 1 93 ? -1.714 11.166 -12.511 1.00 50.19 93 GLU A C 1
ATOM 736 O O . GLU A 1 93 ? -0.839 11.668 -11.806 1.00 50.19 93 GLU A O 1
ATOM 741 N N . VAL A 1 94 ? -2.037 9.875 -12.415 1.00 54.47 94 VAL A N 1
ATOM 742 C CA . VAL A 1 94 ? -1.084 8.889 -11.899 1.00 54.47 94 VAL A CA 1
ATOM 743 C C . VAL A 1 94 ? 0.038 8.834 -12.929 1.00 54.47 94 VAL A C 1
ATOM 745 O O . VAL A 1 94 ? -0.159 8.255 -14.000 1.00 54.47 94 VAL A O 1
ATOM 748 N N . PRO A 1 95 ? 1.211 9.443 -12.675 1.00 61.00 95 PRO A N 1
ATOM 749 C CA . PRO A 1 95 ? 2.284 9.356 -13.633 1.00 61.00 95 PRO A CA 1
ATOM 750 C C . PRO A 1 95 ? 2.896 7.979 -13.424 1.00 61.00 95 PRO A C 1
ATOM 752 O O . PRO A 1 95 ? 3.566 7.725 -12.418 1.00 61.00 95 PRO A O 1
ATOM 755 N N . GLU A 1 96 ? 2.613 7.074 -14.355 1.00 72.00 96 GLU A N 1
ATOM 756 C CA . GLU A 1 96 ? 3.386 5.850 -14.522 1.00 72.00 96 GLU A CA 1
ATOM 757 C C . GLU A 1 96 ? 4.872 6.202 -14.387 1.00 72.00 96 GLU A C 1
ATOM 759 O O . GLU A 1 96 ? 5.381 7.098 -15.067 1.00 72.00 96 GLU A O 1
ATOM 764 N N . LYS A 1 97 ? 5.568 5.538 -13.468 1.00 74.06 97 LYS A N 1
ATOM 765 C CA . LYS A 1 97 ? 6.959 5.842 -13.159 1.00 74.06 97 LYS A CA 1
ATOM 766 C C . LYS A 1 97 ? 7.732 4.561 -12.978 1.00 74.06 97 LYS A C 1
ATOM 768 O O . LYS A 1 97 ? 7.365 3.714 -12.167 1.00 74.06 97 LYS A O 1
ATOM 773 N N . LEU A 1 98 ? 8.852 4.484 -13.682 1.00 79.44 98 LEU A N 1
ATOM 774 C CA . LEU A 1 98 ? 9.873 3.476 -13.468 1.00 79.44 98 LEU A CA 1
ATOM 775 C C . LEU A 1 98 ? 11.160 4.174 -13.043 1.00 79.44 98 LEU A C 1
ATOM 777 O O . LEU A 1 98 ? 11.606 5.138 -13.662 1.00 79.44 98 LEU A O 1
ATOM 781 N N . HIS A 1 99 ? 11.743 3.695 -11.957 1.00 82.19 99 HIS A N 1
ATOM 782 C CA . HIS A 1 99 ? 13.100 4.007 -11.571 1.00 82.19 99 HIS A CA 1
ATOM 783 C C . HIS A 1 99 ? 14.055 3.129 -12.377 1.00 82.19 99 HIS A C 1
ATOM 785 O O . HIS A 1 99 ? 13.866 1.916 -12.462 1.00 82.19 99 HIS A O 1
ATOM 791 N N . ILE A 1 100 ? 15.072 3.761 -12.958 1.00 88.00 100 ILE A N 1
ATOM 792 C CA . ILE A 1 100 ? 16.127 3.078 -13.697 1.00 88.00 100 ILE A CA 1
ATOM 793 C C . ILE A 1 100 ? 17.200 2.639 -12.702 1.00 88.00 100 ILE A C 1
ATOM 795 O O . ILE A 1 100 ? 17.857 3.482 -12.090 1.00 88.00 100 ILE A O 1
ATOM 799 N N . HIS A 1 101 ? 17.406 1.332 -12.583 1.00 89.81 101 HIS A N 1
ATOM 800 C CA . HIS A 1 101 ? 18.541 0.732 -11.900 1.00 89.81 101 HIS A CA 1
ATOM 801 C C . HIS A 1 101 ? 19.264 -0.233 -12.864 1.00 89.81 101 HIS A C 1
ATOM 803 O O . HIS A 1 101 ? 18.621 -0.856 -13.706 1.00 89.81 101 HIS A O 1
ATOM 809 N N . PRO A 1 102 ? 20.592 -0.417 -12.766 1.00 89.69 102 PRO A N 1
ATOM 810 C CA . PRO A 1 102 ? 21.312 -1.302 -13.688 1.00 89.69 102 PRO A CA 1
ATOM 811 C C . PRO A 1 102 ? 20.902 -2.785 -13.636 1.00 89.69 102 PRO A C 1
ATOM 813 O O . PRO A 1 102 ? 21.149 -3.515 -14.587 1.00 89.69 102 PRO A O 1
ATOM 816 N N . ASP A 1 103 ? 20.262 -3.242 -12.558 1.00 89.38 103 ASP A N 1
ATOM 817 C CA . ASP A 1 103 ? 19.702 -4.604 -12.470 1.00 89.38 103 ASP A CA 1
ATOM 818 C C . ASP A 1 103 ? 18.203 -4.680 -12.847 1.00 89.38 103 ASP A C 1
ATOM 820 O O . ASP A 1 103 ? 17.695 -5.767 -13.136 1.00 89.38 103 ASP A O 1
ATOM 824 N N . ASP A 1 104 ? 17.459 -3.567 -12.799 1.00 89.31 104 ASP A N 1
ATOM 825 C CA . ASP A 1 104 ? 16.021 -3.553 -13.095 1.00 89.31 104 ASP A CA 1
ATOM 826 C C . ASP A 1 104 ? 15.429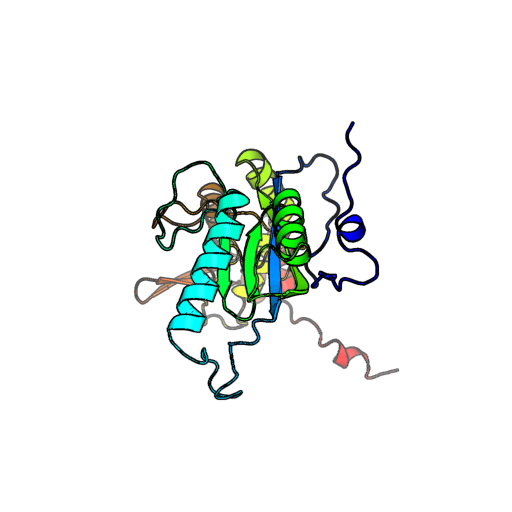 -2.166 -13.385 1.00 89.31 104 ASP A C 1
ATOM 828 O O . ASP A 1 104 ? 15.949 -1.125 -12.993 1.00 89.31 104 ASP A O 1
ATOM 832 N N . LEU A 1 105 ? 14.270 -2.166 -14.043 1.00 88.00 105 LEU A N 1
ATOM 833 C CA . LEU A 1 105 ? 13.340 -1.042 -14.008 1.00 88.00 105 LEU A CA 1
ATOM 834 C C . LEU A 1 105 ? 12.241 -1.357 -13.000 1.00 88.00 105 LEU A C 1
ATOM 836 O O . LEU A 1 105 ? 11.542 -2.360 -13.153 1.00 88.00 105 LEU A O 1
ATOM 840 N N . ASN A 1 106 ? 12.062 -0.516 -11.985 1.00 84.38 106 ASN A N 1
ATOM 841 C CA . ASN A 1 106 ? 11.083 -0.778 -10.930 1.00 84.38 106 ASN A CA 1
ATOM 842 C C . ASN A 1 106 ? 10.139 0.398 -10.688 1.00 84.38 106 ASN A C 1
ATOM 844 O O . ASN A 1 106 ? 10.548 1.554 -10.717 1.00 84.38 106 ASN A O 1
ATOM 848 N N . GLY A 1 107 ? 8.861 0.111 -10.453 1.00 77.69 107 GLY A N 1
ATOM 849 C CA . GLY A 1 107 ? 7.869 1.151 -10.187 1.00 77.69 107 GLY A CA 1
ATOM 850 C C . GLY A 1 107 ? 6.450 0.754 -10.571 1.00 77.69 107 GLY A C 1
ATOM 851 O O . GLY A 1 107 ? 6.110 -0.426 -10.522 1.00 77.69 107 GLY A O 1
ATOM 852 N N . LEU A 1 108 ? 5.622 1.747 -10.899 1.00 78.62 108 LEU A N 1
ATOM 853 C CA . LEU A 1 108 ? 4.192 1.604 -11.184 1.00 78.62 108 LEU A CA 1
ATOM 854 C C . LEU A 1 108 ? 3.915 1.966 -12.645 1.00 78.62 108 LEU A C 1
ATOM 856 O O . LEU A 1 108 ? 4.311 3.039 -13.095 1.00 78.62 108 LEU A O 1
ATOM 860 N N . VAL A 1 109 ? 3.229 1.096 -13.380 1.00 79.75 109 VAL A N 1
ATOM 861 C CA . VAL A 1 109 ? 3.002 1.260 -14.823 1.00 79.75 109 VAL A CA 1
ATOM 862 C C . VAL A 1 109 ? 1.679 0.615 -15.241 1.00 79.75 109 VAL A C 1
ATOM 864 O O . VAL A 1 109 ? 1.283 -0.385 -14.646 1.00 79.75 109 VAL A O 1
ATOM 867 N N . SER A 1 110 ? 0.966 1.152 -16.236 1.00 79.06 110 SER A N 1
ATOM 868 C CA . SER A 1 110 ? -0.205 0.452 -16.787 1.00 79.06 110 SER A CA 1
ATOM 869 C C . SER A 1 110 ? 0.212 -0.818 -17.523 1.00 79.06 110 SER A C 1
ATOM 871 O O . SER A 1 110 ? 1.358 -0.969 -17.958 1.00 79.06 110 SER A O 1
ATOM 873 N N . LEU A 1 111 ? -0.738 -1.735 -17.706 1.00 77.69 111 LEU A N 1
ATOM 874 C CA . LEU A 1 111 ? -0.490 -2.957 -18.464 1.00 77.69 111 LEU A CA 1
ATOM 875 C C . LEU A 1 111 ? 0.005 -2.654 -19.885 1.00 77.69 111 LEU A C 1
ATOM 877 O O . LEU A 1 111 ? 1.036 -3.173 -20.303 1.00 77.69 111 LEU A O 1
ATOM 881 N N . ASP A 1 112 ? -0.694 -1.777 -20.603 1.00 76.69 112 ASP A N 1
ATOM 882 C CA . ASP A 1 112 ? -0.366 -1.425 -21.985 1.00 76.69 112 ASP A CA 1
ATOM 883 C C . ASP A 1 112 ? 1.048 -0.858 -22.119 1.00 76.69 112 ASP A C 1
ATOM 885 O O . ASP A 1 112 ? 1.768 -1.168 -23.069 1.00 76.69 112 ASP A O 1
ATOM 889 N N . ARG A 1 113 ? 1.468 -0.029 -21.161 1.00 82.44 113 ARG A N 1
ATOM 890 C CA . ARG A 1 113 ? 2.810 0.547 -21.157 1.00 82.44 113 ARG A CA 1
ATOM 891 C C . ARG A 1 113 ? 3.873 -0.482 -20.790 1.00 82.44 113 ARG A C 1
ATOM 893 O O . ARG A 1 113 ? 4.926 -0.496 -21.423 1.00 82.44 113 ARG A O 1
ATOM 900 N N . LEU A 1 114 ? 3.594 -1.371 -19.835 1.00 85.12 114 LEU A N 1
ATOM 901 C CA . LEU A 1 114 ? 4.485 -2.486 -19.514 1.00 85.12 114 LEU A CA 1
ATOM 902 C C . LEU A 1 114 ? 4.793 -3.315 -20.766 1.00 85.12 114 LEU A C 1
ATOM 904 O O . LEU A 1 114 ? 5.961 -3.610 -21.014 1.00 85.12 114 LEU A O 1
ATOM 908 N N . VAL A 1 115 ? 3.770 -3.639 -21.569 1.00 83.56 115 VAL A N 1
ATOM 909 C CA . VAL A 1 115 ? 3.947 -4.379 -22.831 1.00 83.56 115 VAL A CA 1
ATOM 910 C C . VAL A 1 115 ? 4.935 -3.666 -23.741 1.00 83.56 115 VAL A C 1
ATOM 912 O O . VAL A 1 115 ? 5.926 -4.265 -24.152 1.00 83.56 115 VAL A O 1
ATOM 915 N N . ARG A 1 116 ? 4.701 -2.377 -24.009 1.00 84.50 116 ARG A N 1
ATOM 916 C CA . ARG A 1 116 ? 5.539 -1.600 -24.928 1.00 84.50 116 ARG A CA 1
ATOM 917 C C . ARG A 1 116 ? 6.997 -1.518 -24.472 1.00 84.50 116 ARG A C 1
ATOM 919 O O . ARG A 1 116 ? 7.900 -1.706 -25.280 1.00 84.50 116 ARG A O 1
ATOM 926 N N . ILE A 1 117 ? 7.236 -1.316 -23.175 1.00 86.44 117 ILE A N 1
ATOM 927 C CA . ILE A 1 117 ? 8.594 -1.263 -22.607 1.00 86.44 117 ILE A CA 1
ATOM 928 C C . ILE A 1 117 ? 9.293 -2.619 -22.743 1.00 86.44 117 ILE A C 1
ATOM 930 O O . ILE A 1 117 ? 10.447 -2.690 -23.165 1.00 86.44 117 ILE A O 1
ATOM 934 N N . VAL A 1 118 ? 8.599 -3.709 -22.413 1.00 87.62 118 VAL A N 1
ATOM 935 C CA . VAL A 1 118 ? 9.144 -5.068 -22.530 1.00 87.62 118 VAL A CA 1
ATOM 936 C C . VAL A 1 118 ? 9.469 -5.406 -23.987 1.00 87.62 118 VAL A C 1
ATOM 938 O O . VAL A 1 118 ? 10.534 -5.960 -24.263 1.00 87.62 118 VAL A O 1
ATOM 941 N N . GLU A 1 119 ? 8.591 -5.055 -24.927 1.00 85.69 119 GLU A N 1
ATOM 942 C CA . GLU A 1 119 ? 8.817 -5.234 -26.365 1.00 85.69 119 GLU A CA 1
ATOM 943 C C . GLU A 1 119 ? 9.999 -4.397 -26.869 1.00 85.69 119 GLU A C 1
ATOM 945 O O . GLU A 1 119 ? 10.832 -4.913 -27.612 1.00 85.69 119 GLU A O 1
ATOM 950 N N . ALA A 1 120 ? 10.133 -3.147 -26.418 1.00 85.25 120 ALA A N 1
ATOM 951 C CA . ALA A 1 120 ? 11.254 -2.274 -26.758 1.00 85.25 120 ALA A CA 1
ATOM 952 C C . ALA A 1 120 ? 12.610 -2.860 -26.322 1.00 85.25 120 ALA A C 1
ATOM 954 O O . ALA A 1 120 ? 13.562 -2.855 -27.107 1.00 85.25 120 ALA A O 1
ATOM 955 N N . ILE A 1 121 ? 12.690 -3.418 -25.109 1.00 87.19 121 ILE A N 1
ATOM 956 C CA . ILE A 1 121 ? 13.908 -4.081 -24.614 1.00 87.19 121 ILE A CA 1
ATOM 957 C C . ILE A 1 121 ? 14.189 -5.353 -25.429 1.00 87.19 121 ILE A C 1
ATOM 959 O O . ILE A 1 121 ? 15.314 -5.559 -25.880 1.00 87.19 121 ILE A O 1
ATOM 963 N N . LYS A 1 122 ? 13.172 -6.192 -25.679 1.00 85.19 122 LYS A N 1
ATOM 964 C CA . LYS A 1 122 ? 13.318 -7.426 -26.480 1.00 85.19 122 LYS A CA 1
ATOM 965 C C . LYS A 1 122 ? 13.751 -7.157 -27.922 1.00 85.19 122 LYS A C 1
ATOM 967 O O . LYS A 1 122 ? 14.498 -7.948 -28.488 1.00 85.19 122 LYS A O 1
ATOM 972 N N . ALA A 1 123 ? 13.294 -6.054 -28.509 1.00 85.06 123 ALA A N 1
ATOM 973 C CA . ALA A 1 123 ? 13.662 -5.636 -29.858 1.00 85.06 123 ALA A CA 1
ATOM 974 C C . ALA A 1 123 ? 15.106 -5.105 -29.961 1.00 85.06 123 ALA A C 1
ATOM 976 O O . ALA A 1 123 ? 15.540 -4.754 -31.057 1.00 85.06 123 ALA A O 1
ATOM 977 N N . GLY A 1 124 ? 15.847 -5.031 -28.848 1.00 81.25 124 GLY A N 1
ATOM 978 C CA . GLY A 1 124 ? 17.231 -4.563 -28.835 1.00 81.25 124 GLY A CA 1
ATOM 979 C C . GLY A 1 124 ? 17.362 -3.057 -29.047 1.00 81.25 124 GLY A C 1
ATOM 980 O O . GLY A 1 124 ? 18.390 -2.605 -29.547 1.00 81.25 124 GLY A O 1
ATOM 981 N N . LYS A 1 125 ? 16.341 -2.262 -28.677 1.00 80.12 125 LYS A N 1
ATOM 982 C CA . LYS A 1 125 ? 16.437 -0.789 -28.718 1.00 80.12 125 LYS A CA 1
ATOM 983 C C . LYS A 1 125 ? 17.531 -0.243 -27.782 1.00 80.12 125 LYS A C 1
ATOM 985 O O . LYS A 1 125 ? 17.962 0.888 -27.965 1.00 80.12 125 LYS A O 1
ATOM 990 N N . SER A 1 126 ? 17.994 -1.042 -26.818 1.00 81.50 126 SER A N 1
ATOM 991 C CA . SER A 1 126 ? 19.225 -0.797 -26.064 1.00 81.50 126 SER A CA 1
ATOM 992 C C . SER A 1 126 ? 20.294 -1.812 -26.467 1.00 81.50 126 SER A C 1
ATOM 994 O O . SER A 1 126 ? 20.034 -3.011 -26.549 1.00 81.50 126 SER A O 1
ATOM 996 N N . SER A 1 127 ? 21.512 -1.324 -26.699 1.00 84.88 127 SER A N 1
ATOM 997 C CA . SER A 1 127 ? 22.691 -2.136 -27.005 1.00 84.88 127 SER A CA 1
ATOM 998 C C . SER A 1 127 ? 23.419 -2.634 -25.753 1.00 84.88 127 SER A C 1
ATOM 1000 O O . SER A 1 127 ? 24.291 -3.498 -25.852 1.00 84.88 127 SER A O 1
ATOM 1002 N N . VAL A 1 128 ? 23.094 -2.075 -24.582 1.00 86.06 128 VAL A N 1
ATOM 1003 C CA . VAL A 1 128 ? 23.783 -2.354 -23.310 1.00 86.06 128 VAL A CA 1
ATOM 1004 C C . VAL A 1 128 ? 22.920 -3.076 -22.279 1.00 86.06 128 VAL A C 1
ATOM 1006 O O . VAL A 1 128 ? 23.427 -3.412 -21.209 1.00 86.06 128 VAL A O 1
ATOM 1009 N N . THR A 1 129 ? 21.648 -3.334 -22.596 1.00 88.19 129 THR A N 1
ATOM 1010 C CA . THR A 1 129 ? 20.714 -4.039 -21.714 1.00 88.19 129 THR A CA 1
ATOM 1011 C C . THR A 1 129 ? 19.947 -5.132 -22.450 1.00 88.19 129 THR A C 1
ATOM 1013 O O . THR A 1 129 ? 19.651 -5.015 -23.638 1.00 88.19 129 THR A O 1
ATOM 1016 N N . GLY A 1 130 ? 19.608 -6.205 -21.736 1.00 88.94 130 GLY A N 1
ATOM 1017 C CA . GLY A 1 130 ? 18.728 -7.268 -22.223 1.00 88.94 130 GLY A CA 1
ATOM 1018 C C . GLY A 1 130 ? 17.657 -7.621 -21.197 1.00 88.94 130 GLY A C 1
ATOM 1019 O O . GLY A 1 130 ? 17.882 -7.505 -19.996 1.00 88.94 130 GLY A O 1
ATOM 1020 N N . LEU A 1 131 ? 16.481 -8.063 -21.642 1.00 90.44 131 LEU A N 1
ATOM 1021 C CA . LEU A 1 131 ? 15.429 -8.511 -20.726 1.00 90.44 131 LEU A CA 1
ATOM 1022 C C . LEU A 1 131 ? 15.799 -9.866 -20.111 1.00 90.44 131 LEU A C 1
ATOM 1024 O O . LEU A 1 131 ? 16.184 -10.785 -20.831 1.00 90.44 131 LEU A O 1
ATOM 1028 N N . ARG A 1 132 ? 15.595 -10.018 -18.799 1.00 88.56 132 ARG A N 1
ATOM 1029 C CA . ARG A 1 132 ? 15.679 -11.314 -18.110 1.00 88.56 132 ARG A CA 1
ATOM 1030 C C . ARG A 1 132 ? 14.293 -11.890 -17.840 1.00 88.56 132 ARG A C 1
ATOM 1032 O O . ARG A 1 132 ? 13.938 -12.920 -18.398 1.00 88.56 132 ARG A O 1
ATOM 1039 N N . TRP A 1 133 ? 13.513 -11.221 -16.994 1.00 88.25 133 TRP A N 1
ATOM 1040 C CA . TRP A 1 133 ? 12.145 -11.606 -16.636 1.00 88.25 133 TRP A CA 1
ATOM 1041 C C . TRP A 1 133 ? 11.394 -10.420 -16.026 1.00 88.25 133 TRP A C 1
ATOM 1043 O O . TRP A 1 133 ? 11.986 -9.372 -15.764 1.00 88.25 133 TRP A O 1
ATOM 1053 N N . VAL A 1 134 ? 10.091 -10.574 -15.794 1.00 87.00 134 VAL A N 1
ATOM 1054 C CA . VAL A 1 134 ? 9.262 -9.550 -15.143 1.00 87.00 134 VAL A CA 1
ATOM 1055 C C . VAL A 1 134 ? 8.654 -10.111 -13.864 1.00 87.00 134 VAL A C 1
ATOM 1057 O O . VAL A 1 134 ? 7.994 -11.147 -13.879 1.00 87.00 134 VAL A O 1
ATOM 1060 N N . ASP A 1 135 ? 8.864 -9.412 -12.756 1.00 83.12 135 ASP A N 1
ATOM 1061 C CA . ASP A 1 135 ? 8.199 -9.695 -11.487 1.00 83.12 135 ASP A CA 1
ATOM 1062 C C . ASP A 1 135 ? 7.035 -8.707 -11.310 1.00 83.12 135 ASP A C 1
ATOM 1064 O O . ASP A 1 135 ? 7.243 -7.490 -11.317 1.00 83.12 135 ASP A O 1
ATOM 1068 N N . VAL A 1 136 ? 5.814 -9.213 -11.126 1.00 78.81 136 VAL A N 1
ATOM 1069 C CA . VAL A 1 136 ? 4.625 -8.411 -10.798 1.00 78.81 136 VAL A CA 1
ATOM 1070 C C . VAL A 1 136 ? 4.329 -8.573 -9.310 1.00 78.81 136 VAL A C 1
ATOM 1072 O O . VAL A 1 136 ? 3.926 -9.639 -8.845 1.00 78.81 136 VAL A O 1
ATOM 1075 N N . TYR A 1 137 ? 4.546 -7.500 -8.552 1.00 71.62 137 TYR A N 1
ATOM 1076 C CA . TYR A 1 137 ? 4.445 -7.495 -7.090 1.00 71.62 137 TYR A CA 1
ATOM 1077 C C . TYR A 1 137 ? 3.089 -7.055 -6.563 1.00 71.62 137 TYR A C 1
ATOM 1079 O O . TYR A 1 137 ? 2.777 -7.309 -5.397 1.00 71.62 137 TYR A O 1
ATOM 1087 N N . ALA A 1 138 ? 2.334 -6.321 -7.371 1.00 69.75 138 ALA A N 1
ATOM 1088 C CA . ALA A 1 138 ? 1.058 -5.756 -6.979 1.00 69.75 138 ALA A CA 1
ATOM 1089 C C . ALA A 1 138 ? 0.254 -5.348 -8.211 1.00 69.75 138 ALA A C 1
ATOM 1091 O O . ALA A 1 138 ? 0.812 -4.835 -9.183 1.00 69.75 138 ALA A O 1
ATOM 1092 N N . ILE A 1 139 ? -1.054 -5.562 -8.129 1.00 71.94 139 ILE A N 1
ATOM 1093 C CA . ILE A 1 139 ? -2.035 -4.967 -9.028 1.00 71.94 139 ILE A CA 1
ATOM 1094 C C . ILE A 1 139 ? -2.692 -3.847 -8.231 1.00 71.94 139 ILE A C 1
ATOM 1096 O O . ILE A 1 139 ? -3.307 -4.101 -7.197 1.00 71.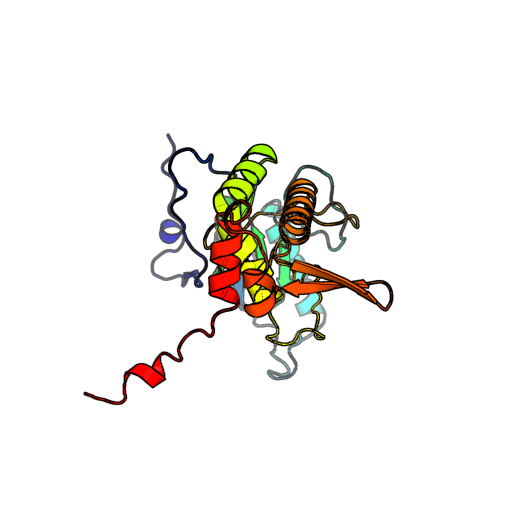94 139 ILE A O 1
ATOM 1100 N N . CYS A 1 140 ? -2.515 -2.619 -8.693 1.00 72.19 140 CYS A N 1
ATOM 1101 C CA . CYS A 1 140 ? -3.092 -1.430 -8.094 1.00 72.19 140 CYS A CA 1
ATOM 1102 C C . CYS A 1 140 ? -4.228 -0.912 -8.973 1.00 72.19 140 CYS A C 1
ATOM 1104 O O . CYS A 1 140 ? -4.205 -1.067 -10.193 1.00 72.19 140 CYS A O 1
ATOM 1106 N N . GLU A 1 141 ? -5.205 -0.270 -8.355 1.00 71.44 141 GLU A N 1
ATOM 1107 C CA . GLU A 1 141 ? -6.367 0.280 -9.037 1.00 71.44 141 GLU A CA 1
ATOM 1108 C C . GLU A 1 141 ? -6.512 1.759 -8.683 1.00 71.44 141 GLU A C 1
ATOM 1110 O O . GLU A 1 141 ? -6.497 2.149 -7.514 1.00 71.44 141 GLU A O 1
ATOM 1115 N N . GLU A 1 142 ? -6.602 2.603 -9.700 1.00 73.44 142 GLU A N 1
ATOM 1116 C CA . GLU A 1 142 ? -6.945 4.009 -9.540 1.00 73.44 142 GLU A CA 1
ATOM 1117 C C . GLU A 1 142 ? -8.465 4.142 -9.572 1.00 73.44 142 GLU A C 1
ATOM 1119 O O . GLU A 1 142 ? -9.114 3.758 -10.544 1.00 73.44 142 GLU A O 1
ATOM 1124 N N . LEU A 1 143 ? -9.017 4.684 -8.490 1.00 73.38 143 LEU A N 1
ATOM 1125 C CA . LEU A 1 143 ? -10.448 4.886 -8.304 1.00 73.38 143 LEU A CA 1
ATOM 1126 C C . LEU A 1 143 ? -10.739 6.361 -8.106 1.00 73.38 143 LEU A C 1
ATOM 1128 O O . LEU A 1 143 ? -9.971 7.056 -7.426 1.00 73.38 143 LEU A O 1
ATOM 1132 N N . ASP A 1 144 ? -11.898 6.784 -8.602 1.00 73.88 144 ASP A N 1
ATOM 1133 C CA . ASP A 1 144 ? -12.493 8.034 -8.161 1.00 73.88 144 ASP A CA 1
ATOM 1134 C C . ASP A 1 144 ? -12.826 7.996 -6.658 1.00 73.88 144 ASP A C 1
ATOM 1136 O O . ASP A 1 144 ? -12.801 6.954 -5.988 1.00 73.88 144 ASP A O 1
ATOM 1140 N N . ASP A 1 145 ? -13.074 9.179 -6.110 1.00 78.25 145 ASP A N 1
ATOM 1141 C CA . ASP A 1 145 ? -13.290 9.369 -4.681 1.00 78.25 145 ASP A CA 1
ATOM 1142 C C . ASP A 1 145 ? -14.564 8.669 -4.171 1.00 78.25 145 ASP A C 1
ATOM 1144 O O . ASP A 1 145 ? -14.556 8.145 -3.052 1.00 78.25 145 ASP A O 1
ATOM 1148 N N . ASP A 1 146 ? -15.617 8.588 -4.990 1.00 82.44 146 ASP A N 1
ATOM 1149 C CA . ASP A 1 146 ? -16.900 7.977 -4.623 1.00 82.44 146 ASP A CA 1
ATOM 1150 C C . ASP A 1 146 ? -16.782 6.449 -4.551 1.00 82.44 146 ASP A C 1
ATOM 1152 O O . ASP A 1 146 ? -17.164 5.824 -3.559 1.00 82.44 146 ASP A O 1
ATOM 1156 N N . GLU A 1 147 ? -16.192 5.831 -5.572 1.00 79.62 147 GLU A N 1
ATOM 1157 C CA . GLU A 1 147 ? -15.934 4.396 -5.635 1.00 79.62 147 GLU A CA 1
ATOM 1158 C C . GLU A 1 147 ? -14.949 3.968 -4.541 1.00 79.62 147 GLU A C 1
ATOM 1160 O O . GLU A 1 147 ? -15.144 2.947 -3.872 1.00 79.62 147 GLU A O 1
ATOM 1165 N N . LYS A 1 148 ? -13.926 4.787 -4.274 1.00 78.88 148 LYS A N 1
ATOM 1166 C CA . LYS A 1 148 ? -13.004 4.569 -3.154 1.00 78.88 148 LYS A CA 1
ATOM 1167 C C . LYS A 1 148 ? -13.738 4.584 -1.815 1.00 78.88 148 LYS A C 1
ATOM 1169 O O . LYS A 1 148 ? -13.547 3.668 -1.013 1.00 78.88 148 LYS A O 1
ATOM 1174 N N . LEU A 1 149 ? -14.591 5.579 -1.566 1.00 83.00 149 LEU A N 1
ATOM 1175 C CA . LEU A 1 149 ? -15.377 5.656 -0.333 1.00 83.00 149 LEU A CA 1
ATOM 1176 C C . LEU A 1 149 ? -16.353 4.479 -0.204 1.00 83.00 149 LEU A C 1
ATOM 1178 O O . LEU A 1 149 ? -16.478 3.913 0.886 1.00 83.00 149 LEU A O 1
ATOM 1182 N N . ASN A 1 150 ? -16.996 4.070 -1.299 1.00 83.38 150 ASN A N 1
ATOM 1183 C CA . ASN A 1 150 ? -17.880 2.906 -1.331 1.00 83.38 150 ASN A CA 1
ATOM 1184 C C . ASN A 1 150 ? -17.137 1.632 -0.917 1.00 83.38 150 ASN A C 1
ATOM 1186 O O . ASN A 1 150 ? -17.616 0.889 -0.059 1.00 83.38 150 ASN A O 1
ATOM 1190 N N . ARG A 1 151 ? -15.938 1.398 -1.464 1.00 79.69 151 ARG A N 1
ATOM 1191 C CA . ARG A 1 151 ? -15.111 0.235 -1.109 1.00 79.69 151 ARG A CA 1
ATOM 1192 C C . ARG A 1 151 ? -14.603 0.301 0.328 1.00 79.69 151 ARG A C 1
ATOM 1194 O O . ARG A 1 151 ? -14.707 -0.687 1.050 1.00 79.69 151 ARG A O 1
ATOM 1201 N N . LEU A 1 152 ? -14.115 1.456 0.783 1.00 81.31 152 LEU A N 1
ATOM 1202 C CA . LEU A 1 152 ? -13.699 1.647 2.179 1.00 81.31 152 LEU A CA 1
ATOM 1203 C C . LEU A 1 152 ? -14.852 1.374 3.153 1.00 81.31 152 LEU A C 1
ATOM 1205 O O . LEU A 1 152 ? -14.670 0.707 4.170 1.00 81.31 152 LEU A O 1
ATOM 1209 N N . THR A 1 153 ? -16.051 1.846 2.819 1.00 85.94 153 THR A N 1
ATOM 1210 C CA . THR A 1 153 ? -17.261 1.629 3.617 1.00 85.94 153 THR A CA 1
ATOM 1211 C C . THR A 1 153 ? -17.687 0.167 3.618 1.00 85.94 153 THR A C 1
ATOM 1213 O O . THR A 1 153 ? -18.064 -0.352 4.667 1.00 85.94 153 THR A O 1
ATOM 1216 N N . TYR A 1 154 ? -17.592 -0.513 2.476 1.00 83.81 154 TYR A N 1
ATOM 1217 C CA . TYR A 1 154 ? -17.887 -1.939 2.374 1.00 83.81 154 TYR A CA 1
ATOM 1218 C C . TYR A 1 154 ? -16.977 -2.778 3.279 1.00 83.81 154 TYR A C 1
ATOM 1220 O O . TYR A 1 154 ? -17.473 -3.626 4.012 1.00 83.81 154 TYR A O 1
ATOM 1228 N N . TYR A 1 155 ? -15.674 -2.480 3.301 1.00 81.00 155 TYR A N 1
ATOM 1229 C CA . TYR A 1 155 ? -14.684 -3.167 4.142 1.00 81.00 155 TYR A CA 1
ATOM 1230 C C . TYR A 1 155 ? -14.519 -2.551 5.542 1.00 81.00 155 TYR A C 1
ATOM 1232 O O . TYR A 1 155 ? -13.504 -2.757 6.214 1.00 81.00 155 TYR A O 1
ATOM 1240 N N . ARG A 1 156 ? -15.482 -1.742 6.002 1.00 86.56 156 ARG A N 1
ATOM 1241 C CA . ARG A 1 156 ? -15.357 -0.978 7.253 1.00 86.56 156 ARG A CA 1
ATOM 1242 C C . ARG A 1 156 ? -15.106 -1.870 8.466 1.00 86.56 156 ARG A C 1
ATOM 1244 O O . ARG A 1 156 ? -14.318 -1.497 9.334 1.00 86.56 156 ARG A O 1
ATOM 1251 N N . GLU A 1 157 ? -15.787 -3.009 8.553 1.00 88.00 157 GLU A N 1
ATOM 1252 C CA . GLU A 1 157 ? -15.653 -3.929 9.685 1.00 88.00 157 GLU A CA 1
ATOM 1253 C C . GLU A 1 157 ? -14.263 -4.554 9.721 1.00 88.00 157 GLU A C 1
ATOM 1255 O O . GLU A 1 157 ? -13.595 -4.553 10.753 1.00 88.00 157 GLU A O 1
ATOM 1260 N N . GLU A 1 158 ? -13.769 -5.027 8.592 1.00 82.62 158 GLU A N 1
ATOM 1261 C CA . GLU A 1 158 ? -12.478 -5.681 8.546 1.00 82.62 158 GLU A CA 1
ATOM 1262 C C . GLU A 1 158 ? -11.320 -4.680 8.709 1.00 82.62 158 GLU A C 1
ATOM 1264 O O . GLU A 1 158 ? -10.332 -4.974 9.390 1.00 82.62 158 GLU A O 1
ATOM 1269 N N . LEU A 1 159 ? -11.466 -3.455 8.188 1.00 83.25 159 LEU A N 1
ATOM 1270 C CA . LEU A 1 159 ? -10.548 -2.347 8.471 1.00 83.25 159 LEU A CA 1
ATOM 1271 C C . LEU A 1 159 ? -10.527 -2.010 9.971 1.00 83.25 159 LEU A C 1
ATOM 1273 O O . LEU A 1 159 ? -9.457 -1.772 10.539 1.00 83.25 159 LEU A O 1
ATOM 1277 N N . ALA A 1 160 ? -11.684 -2.042 10.639 1.00 88.56 160 ALA A N 1
ATOM 1278 C CA . ALA A 1 160 ? -11.767 -1.865 12.085 1.00 88.56 160 ALA A CA 1
ATOM 1279 C C . ALA A 1 160 ? -11.058 -2.993 12.844 1.00 88.56 160 ALA A C 1
ATOM 1281 O O . ALA A 1 160 ? -10.303 -2.721 13.777 1.00 88.56 160 ALA A O 1
ATOM 1282 N N . GLU A 1 161 ? -11.265 -4.250 12.444 1.00 87.56 161 GLU A N 1
ATOM 1283 C CA . GLU A 1 161 ? -10.592 -5.403 13.048 1.00 87.56 161 GLU A CA 1
ATOM 1284 C C . GLU A 1 161 ? -9.071 -5.292 12.900 1.00 87.56 161 GLU A C 1
ATOM 1286 O O . GLU A 1 161 ? -8.357 -5.466 13.885 1.00 87.56 161 GLU A O 1
ATOM 1291 N N . SER A 1 162 ? -8.569 -4.897 11.725 1.00 83.56 162 SER A N 1
ATOM 1292 C CA . SER A 1 162 ? -7.134 -4.682 11.514 1.00 83.56 162 SER A CA 1
ATOM 1293 C C . SER A 1 162 ? -6.569 -3.538 12.366 1.00 83.56 162 SER A C 1
ATOM 1295 O O . SER A 1 162 ? -5.467 -3.677 12.899 1.00 83.56 162 SER A O 1
ATOM 1297 N N . LEU A 1 163 ? -7.291 -2.419 12.518 1.00 86.38 163 LEU A N 1
ATOM 1298 C CA . LEU A 1 163 ? -6.889 -1.317 13.408 1.00 86.38 163 LEU A CA 1
ATOM 1299 C C . LEU A 1 163 ? -6.820 -1.778 14.867 1.00 86.38 163 LEU A C 1
ATOM 1301 O O . LEU A 1 163 ? -5.859 -1.469 15.578 1.00 86.38 163 LEU A O 1
ATOM 1305 N N . LEU A 1 164 ? -7.827 -2.531 15.310 1.00 90.00 164 LEU A N 1
ATOM 1306 C CA . LEU A 1 164 ? -7.905 -3.062 16.665 1.00 90.00 164 LEU A CA 1
ATOM 1307 C C . LEU A 1 164 ? -6.793 -4.085 16.931 1.00 90.00 164 LEU A C 1
ATOM 1309 O O . LEU A 1 164 ? -6.131 -3.971 17.962 1.00 90.00 164 LEU A O 1
ATOM 1313 N N . ASP A 1 165 ? -6.534 -5.023 16.012 1.00 87.94 165 ASP A N 1
ATOM 1314 C CA . ASP A 1 165 ? -5.442 -6.007 16.119 1.00 87.94 165 ASP A CA 1
ATOM 1315 C C . ASP A 1 165 ? -4.078 -5.293 16.210 1.00 87.94 165 ASP A C 1
ATOM 1317 O O . ASP A 1 165 ? -3.271 -5.589 17.099 1.00 87.94 165 ASP A O 1
ATOM 1321 N N . SER A 1 166 ? -3.840 -4.277 15.370 1.00 84.81 166 SER A N 1
ATOM 1322 C CA . SER A 1 166 ? -2.621 -3.455 15.418 1.00 84.81 166 SER A CA 1
ATOM 1323 C C . SER A 1 166 ? -2.475 -2.706 16.746 1.00 84.81 166 SER A C 1
ATOM 1325 O O . SER A 1 166 ? -1.373 -2.636 17.299 1.00 84.81 166 SER A O 1
ATOM 1327 N N . ALA A 1 167 ? -3.574 -2.197 17.307 1.00 89.44 167 ALA A N 1
ATOM 1328 C CA . ALA A 1 167 ? -3.594 -1.484 18.584 1.00 89.44 167 ALA A CA 1
ATOM 1329 C C . ALA A 1 167 ? -3.619 -2.407 19.819 1.00 89.44 167 ALA A C 1
ATOM 1331 O O . ALA A 1 167 ? -3.480 -1.925 20.949 1.00 89.44 167 ALA A O 1
ATOM 1332 N N . PHE A 1 168 ? -3.827 -3.716 19.661 1.00 90.56 168 PHE A N 1
ATOM 1333 C CA . PHE A 1 168 ? -3.973 -4.630 20.788 1.00 90.56 168 PHE A CA 1
ATOM 1334 C C . PHE A 1 168 ? -2.616 -5.043 21.370 1.00 90.56 168 PHE A C 1
ATOM 1336 O O . PHE A 1 168 ? -1.724 -5.549 20.689 1.00 90.56 168 PHE A O 1
ATOM 1343 N N . THR A 1 169 ? -2.455 -4.839 22.679 1.00 87.81 169 THR A N 1
ATOM 1344 C CA . THR A 1 169 ? -1.195 -5.105 23.402 1.00 87.81 169 THR A CA 1
ATOM 1345 C C . THR A 1 169 ? -1.360 -6.067 24.579 1.00 87.81 169 THR A C 1
ATOM 1347 O O . THR A 1 169 ? -0.385 -6.375 25.266 1.00 87.81 169 THR A O 1
ATOM 1350 N N . GLY A 1 170 ? -2.594 -6.489 24.880 1.00 88.94 170 GLY A N 1
ATOM 1351 C CA . GLY A 1 170 ? -2.933 -7.258 26.082 1.00 88.94 170 GLY A CA 1
ATOM 1352 C C . GLY A 1 170 ? -2.663 -6.532 27.411 1.00 88.94 170 GLY A C 1
ATOM 1353 O O . GLY A 1 170 ? -2.837 -7.121 28.475 1.00 88.94 170 GLY A O 1
ATOM 1354 N N . LYS A 1 171 ? -2.225 -5.262 27.389 1.00 89.38 171 LYS A N 1
ATOM 1355 C CA . LYS A 1 171 ? -1.791 -4.508 28.574 1.00 89.38 171 LYS A CA 1
ATOM 1356 C C . LYS A 1 171 ? -2.375 -3.099 28.583 1.00 89.38 171 LYS A C 1
ATOM 1358 O O . LYS A 1 171 ? -2.118 -2.297 27.694 1.00 89.38 171 LYS A O 1
ATOM 1363 N N . ARG A 1 172 ? -3.052 -2.738 29.676 1.00 90.50 172 ARG A N 1
ATOM 1364 C CA . ARG A 1 172 ? -3.786 -1.463 29.816 1.00 90.50 172 ARG A CA 1
ATOM 1365 C C . ARG A 1 172 ? -2.941 -0.191 29.627 1.00 90.50 172 ARG A C 1
ATOM 1367 O O . ARG A 1 172 ? -3.467 0.847 29.246 1.00 90.50 172 ARG A O 1
ATOM 1374 N N . LYS A 1 173 ? -1.639 -0.251 29.930 1.00 91.56 173 LYS A N 1
ATOM 1375 C CA . LYS A 1 173 ? -0.724 0.907 29.905 1.00 91.56 173 LYS A CA 1
ATOM 1376 C C . LYS A 1 173 ? 0.164 0.984 28.656 1.00 91.56 173 LYS A C 1
ATOM 1378 O O . LYS A 1 173 ? 0.964 1.911 28.569 1.00 91.56 173 LYS A O 1
ATOM 1383 N N . ILE A 1 174 ? 0.055 0.036 27.721 1.00 91.38 174 ILE A N 1
ATOM 1384 C CA . ILE A 1 174 ? 0.878 0.011 26.503 1.00 91.38 174 ILE A CA 1
ATOM 1385 C C . ILE A 1 174 ? 0.026 0.435 25.312 1.00 91.38 174 ILE A C 1
ATOM 1387 O O . ILE A 1 174 ? -0.977 -0.212 25.020 1.00 91.38 174 ILE A O 1
ATOM 1391 N N . TYR A 1 175 ? 0.463 1.499 24.643 1.00 91.50 175 TYR A N 1
ATOM 1392 C CA . TYR A 1 175 ? -0.161 2.075 23.455 1.00 91.50 175 TYR A CA 1
ATOM 1393 C C . TYR A 1 175 ? 0.810 1.977 22.268 1.00 91.50 175 TYR A C 1
ATOM 1395 O O . TYR A 1 175 ? 2.024 1.910 22.475 1.00 91.50 175 TYR A O 1
ATOM 1403 N N . ARG A 1 176 ? 0.278 1.963 21.046 1.00 86.56 176 ARG A N 1
ATOM 1404 C CA . ARG A 1 176 ? 1.010 1.876 19.774 1.00 86.56 176 ARG A CA 1
ATOM 1405 C C . ARG A 1 176 ? 0.632 3.028 18.850 1.00 86.56 176 ARG A C 1
ATOM 1407 O O . ARG A 1 176 ? -0.469 3.568 18.950 1.00 86.56 176 ARG A O 1
ATOM 1414 N N . ASP A 1 177 ? 1.543 3.399 17.964 1.00 83.38 177 ASP A N 1
ATOM 1415 C CA . ASP A 1 177 ? 1.276 4.393 16.927 1.00 83.38 177 ASP A CA 1
ATOM 1416 C C . ASP A 1 177 ? 0.691 3.708 15.687 1.00 83.38 177 ASP A C 1
ATOM 1418 O O . ASP A 1 177 ? 1.393 3.376 14.743 1.00 83.38 177 ASP A O 1
ATOM 1422 N N . ILE A 1 178 ? -0.623 3.489 15.696 1.00 77.38 178 ILE A N 1
ATOM 1423 C CA . ILE A 1 178 ? -1.324 2.870 14.559 1.00 77.38 178 ILE A CA 1
ATOM 1424 C C . ILE A 1 178 ? -1.529 3.836 13.384 1.00 77.38 178 ILE A C 1
ATOM 1426 O O . ILE A 1 178 ? -2.011 3.435 12.327 1.00 77.38 178 ILE A O 1
ATOM 1430 N N . THR A 1 179 ? -1.219 5.123 13.573 1.00 68.00 179 THR A N 1
ATOM 1431 C CA . THR A 1 179 ? -1.444 6.157 12.555 1.00 68.00 179 THR A CA 1
ATOM 1432 C C . THR A 1 179 ? -0.270 6.274 11.595 1.00 68.00 179 THR A C 1
ATOM 1434 O O . THR A 1 179 ? -0.481 6.598 10.425 1.00 68.00 179 THR A O 1
ATOM 1437 N N . THR A 1 180 ? 0.939 5.952 12.064 1.00 61.47 180 THR A N 1
ATOM 1438 C CA . THR A 1 180 ? 2.155 5.875 11.247 1.00 61.47 180 THR A CA 1
ATOM 1439 C C . THR A 1 180 ? 2.348 4.528 10.562 1.00 61.47 180 THR A C 1
ATOM 1441 O O . THR A 1 180 ? 3.067 4.462 9.571 1.00 61.47 180 THR A O 1
ATOM 1444 N N . ASP A 1 181 ? 1.682 3.471 11.037 1.00 51.62 181 ASP A N 1
ATOM 1445 C CA . ASP A 1 181 ? 1.842 2.090 10.542 1.00 51.62 181 ASP A CA 1
ATOM 1446 C C . ASP A 1 181 ? 1.194 1.835 9.166 1.00 51.62 181 ASP A C 1
ATOM 1448 O O . ASP A 1 181 ? 1.100 0.704 8.690 1.00 51.62 181 ASP A O 1
ATOM 1452 N N . GLY A 1 182 ? 0.767 2.898 8.488 1.00 52.09 182 GLY A N 1
ATOM 1453 C CA . GLY A 1 182 ? 0.475 2.864 7.064 1.00 52.09 182 GLY A CA 1
ATOM 1454 C C . GLY A 1 182 ? -0.768 2.073 6.671 1.00 52.09 182 GLY A C 1
ATOM 1455 O O . GLY A 1 182 ? -0.893 1.740 5.504 1.00 52.09 182 GLY A O 1
ATOM 1456 N N . LEU A 1 183 ? -1.694 1.807 7.600 1.00 54.56 183 LEU A N 1
ATOM 1457 C CA . LEU A 1 183 ? -2.917 1.003 7.404 1.00 54.56 183 LEU A CA 1
ATOM 1458 C C . LEU A 1 183 ? -3.800 1.439 6.212 1.00 54.56 183 LEU A C 1
ATOM 1460 O O . LEU A 1 183 ? -4.591 0.655 5.705 1.00 54.56 183 LEU A O 1
ATOM 1464 N N . PHE A 1 184 ? -3.651 2.694 5.787 1.00 53.91 184 PHE A N 1
ATOM 1465 C CA . PHE A 1 184 ? -4.308 3.295 4.620 1.00 53.91 184 PHE A CA 1
ATOM 1466 C C . PHE A 1 184 ? -3.305 3.877 3.614 1.00 53.91 184 PHE A C 1
ATOM 1468 O O . PHE A 1 184 ? -3.698 4.554 2.681 1.00 53.91 184 PHE A O 1
ATOM 1475 N N . TYR A 1 185 ? -2.009 3.677 3.840 1.00 52.62 185 TYR A N 1
ATOM 1476 C CA . TYR A 1 185 ? -0.953 4.047 2.900 1.00 52.62 185 TYR A CA 1
ATOM 1477 C C . TYR A 1 185 ? -0.866 2.978 1.812 1.00 52.62 185 TYR A C 1
ATOM 1479 O O . TYR A 1 185 ? -1.286 1.844 2.044 1.00 52.62 185 TYR A O 1
ATOM 1487 N N . GLU A 1 186 ? -0.184 3.285 0.704 1.00 46.03 186 GLU A N 1
ATOM 1488 C CA . GLU A 1 186 ? 0.144 2.342 -0.386 1.00 46.03 186 GLU A CA 1
ATOM 1489 C C . GLU A 1 186 ? 0.616 0.935 0.073 1.00 46.03 186 GLU A C 1
ATOM 1491 O O . GLU A 1 186 ? 0.572 -0.008 -0.714 1.00 46.03 186 GLU A O 1
ATOM 1496 N N . TYR A 1 187 ? 1.085 0.767 1.323 1.00 45.94 187 TYR A N 1
ATOM 1497 C CA . TYR A 1 187 ? 1.740 -0.451 1.812 1.00 45.94 187 TYR A CA 1
ATOM 1498 C C . TYR A 1 187 ? 1.188 -1.090 3.099 1.00 45.94 187 TYR A C 1
ATOM 1500 O O . TYR A 1 187 ? 1.665 -2.179 3.433 1.00 45.94 187 TYR A O 1
ATOM 1508 N N . GLY A 1 188 ? 0.255 -0.490 3.849 1.00 39.91 188 GLY A N 1
ATOM 1509 C CA . GLY A 1 188 ? -0.168 -1.042 5.151 1.00 39.91 188 GLY A CA 1
ATOM 1510 C C . GLY A 1 188 ? -1.623 -1.509 5.179 1.00 39.91 188 GLY A C 1
ATOM 1511 O O . GLY A 1 188 ? -2.493 -0.910 4.567 1.00 39.91 188 GLY A O 1
ATOM 1512 N N . ALA A 1 189 ? -1.838 -2.640 5.862 1.00 39.88 189 ALA A N 1
ATOM 1513 C CA . ALA A 1 189 ? -3.045 -3.481 6.025 1.00 39.88 189 ALA A CA 1
ATOM 1514 C C . ALA A 1 189 ? -3.829 -3.924 4.788 1.00 39.88 189 ALA A C 1
ATOM 1516 O O . ALA A 1 189 ? -4.193 -5.098 4.718 1.00 39.88 189 ALA A O 1
ATOM 1517 N N . ILE A 1 190 ? -4.002 -3.078 3.780 1.00 48.41 190 ILE A N 1
ATOM 1518 C CA . ILE A 1 190 ? -4.433 -3.509 2.447 1.00 48.41 190 ILE A CA 1
ATOM 1519 C C . ILE A 1 190 ? -3.486 -4.602 1.919 1.00 48.41 190 ILE A C 1
ATOM 1521 O O . ILE A 1 190 ? -3.892 -5.540 1.247 1.00 48.41 190 ILE A O 1
ATOM 1525 N N . ARG A 1 191 ? -2.204 -4.538 2.289 1.00 43.03 191 ARG A N 1
ATOM 1526 C CA . ARG A 1 191 ? -1.197 -5.519 1.880 1.00 43.03 191 ARG A CA 1
ATOM 1527 C C . ARG A 1 191 ? -1.349 -6.905 2.530 1.00 43.03 191 ARG A C 1
ATOM 1529 O O . ARG A 1 191 ? -0.874 -7.873 1.948 1.00 43.03 191 ARG A O 1
ATOM 1536 N N . SER A 1 192 ? -1.943 -7.019 3.720 1.00 44.72 192 SER A N 1
ATOM 1537 C CA . SER A 1 192 ? -1.904 -8.259 4.523 1.00 44.72 192 SER A CA 1
ATOM 1538 C C . SER A 1 192 ? -3.266 -8.816 4.942 1.00 44.72 192 SER A C 1
ATOM 1540 O O . SER A 1 192 ? -3.326 -9.987 5.308 1.00 44.72 192 SER A O 1
ATOM 1542 N N . ALA A 1 193 ? -4.343 -8.029 4.881 1.00 41.50 193 ALA A N 1
ATOM 1543 C CA . ALA A 1 193 ? -5.685 -8.471 5.273 1.00 41.50 193 ALA A CA 1
ATOM 1544 C C . ALA A 1 193 ? -6.722 -8.367 4.145 1.00 41.50 193 ALA A C 1
ATOM 1546 O O . ALA A 1 193 ? -7.699 -9.114 4.160 1.00 41.50 193 ALA A O 1
ATOM 1547 N N . PHE A 1 194 ? -6.495 -7.500 3.151 1.00 53.47 194 PHE A N 1
ATOM 1548 C CA . PHE A 1 194 ? -7.461 -7.238 2.084 1.00 53.47 194 PHE A CA 1
ATOM 1549 C C . PHE A 1 194 ? -6.815 -7.402 0.732 1.00 53.47 194 PHE A C 1
ATOM 1551 O O . PHE A 1 194 ? -6.346 -6.422 0.143 1.00 53.47 194 PHE A O 1
ATOM 1558 N N . PRO A 1 195 ? -6.823 -8.630 0.200 1.00 45.38 195 PRO A N 1
ATOM 1559 C CA . PRO A 1 195 ? -6.612 -8.752 -1.214 1.00 45.38 195 PRO A CA 1
ATOM 1560 C C . PRO A 1 195 ? -7.612 -7.736 -1.887 1.00 45.38 195 PRO A C 1
ATOM 1562 O O . PRO A 1 195 ? -8.768 -7.638 -1.491 1.00 45.38 195 PRO A O 1
ATOM 1565 N N . GLY A 1 196 ? -7.154 -6.892 -2.831 1.00 45.72 196 GLY A N 1
ATOM 1566 C CA . GLY A 1 196 ? -8.038 -6.146 -3.757 1.00 45.72 196 GLY A CA 1
ATOM 1567 C C . GLY A 1 196 ? -8.310 -4.686 -3.439 1.00 45.72 196 GLY A C 1
ATOM 1568 O O . GLY A 1 196 ? -9.001 -4.014 -4.197 1.00 45.72 196 GLY A O 1
ATOM 1569 N N . LEU A 1 197 ? -7.735 -4.179 -2.353 1.00 53.25 197 LEU A N 1
ATOM 1570 C CA . LEU A 1 197 ? -7.875 -2.782 -1.939 1.00 53.25 197 LEU A CA 1
ATOM 1571 C C . LEU A 1 197 ? -6.621 -1.938 -2.222 1.00 53.25 197 LEU A C 1
ATOM 1573 O O . LEU A 1 197 ? -6.405 -0.926 -1.569 1.00 53.25 197 LEU A O 1
ATOM 1577 N N . GLN A 1 198 ? -5.747 -2.339 -3.151 1.00 58.56 198 GLN A N 1
ATOM 1578 C CA . GLN A 1 198 ? -4.535 -1.567 -3.450 1.00 58.56 198 GLN A CA 1
ATOM 1579 C C . GLN A 1 198 ? -4.867 -0.363 -4.320 1.00 58.56 198 GLN A C 1
ATOM 1581 O O . GLN A 1 198 ? -4.844 -0.439 -5.545 1.00 58.56 198 GLN A O 1
ATOM 1586 N N . PHE A 1 199 ? -5.172 0.756 -3.675 1.00 61.41 199 PHE A N 1
ATOM 1587 C CA . PHE A 1 199 ? -5.429 1.994 -4.386 1.00 61.41 199 PHE A CA 1
ATOM 1588 C C . PHE A 1 199 ? -4.133 2.647 -4.831 1.00 61.41 199 PHE A C 1
ATOM 1590 O O . PHE A 1 199 ? -3.167 2.734 -4.068 1.00 61.41 199 PHE A O 1
ATOM 1597 N N . VAL A 1 200 ? -4.141 3.178 -6.048 1.00 57.44 200 VAL A N 1
ATOM 1598 C CA . VAL A 1 200 ? -3.168 4.202 -6.398 1.00 57.44 200 VAL A CA 1
ATOM 1599 C C . VAL A 1 200 ? -3.564 5.475 -5.652 1.00 57.44 200 VAL A C 1
ATOM 1601 O O . VAL A 1 200 ? -4.564 6.120 -5.967 1.00 57.44 200 VAL A O 1
ATOM 1604 N N . GLU A 1 201 ? -2.822 5.815 -4.598 1.00 56.59 201 GLU A N 1
ATOM 1605 C CA . GLU A 1 201 ? -3.056 7.066 -3.887 1.00 56.59 201 GLU A CA 1
ATOM 1606 C C . GLU A 1 201 ? -2.418 8.228 -4.655 1.00 56.59 201 GLU A C 1
ATOM 1608 O O . GLU A 1 201 ? -1.203 8.285 -4.866 1.00 56.59 201 GLU A O 1
ATOM 1613 N N . HIS A 1 202 ? -3.230 9.216 -5.027 1.00 50.88 202 HIS A N 1
ATOM 1614 C CA . HIS A 1 202 ? -2.711 10.499 -5.483 1.00 50.88 202 HIS A CA 1
ATOM 1615 C C . HIS A 1 202 ? -1.931 11.167 -4.337 1.00 50.88 202 HIS A C 1
ATOM 1617 O O . HIS A 1 202 ? -2.538 11.776 -3.455 1.00 50.88 202 HIS A O 1
ATOM 1623 N N . PHE A 1 203 ? -0.590 11.113 -4.327 1.00 41.78 203 PHE A N 1
ATOM 1624 C CA . PHE A 1 203 ? 0.142 12.098 -3.522 1.00 41.78 203 PHE A CA 1
ATOM 1625 C C . PHE A 1 203 ? 0.133 13.423 -4.262 1.00 41.78 203 PHE A C 1
ATOM 1627 O O . PHE A 1 203 ? 0.724 13.556 -5.338 1.00 41.78 203 PHE A O 1
ATOM 1634 N N . SER A 1 204 ? -0.422 14.430 -3.607 1.00 36.12 204 SER A N 1
ATOM 1635 C CA . SER A 1 204 ? -0.019 15.804 -3.855 1.00 36.12 204 SER A CA 1
ATOM 1636 C C . SER A 1 204 ? 1.377 16.029 -3.252 1.00 36.12 204 SER A C 1
ATOM 1638 O O . SER A 1 204 ? 1.683 15.559 -2.152 1.00 36.12 204 SER A O 1
ATOM 1640 N N . ALA A 1 205 ? 2.258 16.703 -3.993 1.00 30.77 205 ALA A N 1
ATOM 1641 C CA . ALA A 1 205 ? 3.618 17.026 -3.569 1.00 30.77 205 ALA A CA 1
ATOM 1642 C C . ALA A 1 205 ? 3.632 17.636 -2.150 1.00 30.77 205 ALA A C 1
ATOM 1644 O O . ALA A 1 205 ? 3.209 18.771 -1.935 1.00 30.77 205 ALA A O 1
ATOM 1645 N N . GLY A 1 206 ? 4.099 16.859 -1.169 1.00 34.44 206 GLY A N 1
ATOM 1646 C CA . GLY A 1 206 ? 4.330 17.325 0.198 1.00 34.44 206 GLY A CA 1
ATOM 1647 C C . GLY A 1 206 ? 3.092 17.552 1.078 1.00 34.44 206 GLY A C 1
ATOM 1648 O O . GLY A 1 206 ? 3.255 18.123 2.156 1.00 34.44 206 GLY A O 1
ATOM 1649 N N . ARG A 1 207 ? 1.879 17.118 0.693 1.00 32.31 207 ARG A N 1
ATOM 1650 C CA . ARG A 1 207 ? 0.675 17.263 1.542 1.00 32.31 207 ARG A CA 1
ATOM 1651 C C . ARG A 1 207 ? -0.159 15.984 1.656 1.00 32.31 207 ARG A C 1
ATOM 1653 O O . ARG A 1 207 ? -1.242 15.906 1.097 1.00 32.31 207 ARG A O 1
ATOM 1660 N N . GLY A 1 208 ? 0.316 15.044 2.474 1.00 45.78 208 GLY A N 1
ATOM 1661 C CA . GLY A 1 208 ? -0.515 13.985 3.069 1.00 45.78 208 GLY A CA 1
ATOM 1662 C C . GLY A 1 208 ? -1.114 12.965 2.088 1.00 45.78 208 GLY A C 1
ATOM 1663 O O . GLY A 1 208 ? -1.061 13.136 0.877 1.00 45.78 208 GLY A O 1
ATOM 1664 N N . GLY A 1 209 ? -1.631 11.858 2.626 1.00 53.75 209 GLY A N 1
ATOM 1665 C CA . GLY A 1 209 ? -2.311 10.819 1.839 1.00 53.75 209 GLY A CA 1
ATOM 1666 C C . GLY A 1 209 ? -3.630 11.296 1.216 1.00 53.75 209 GLY A C 1
ATOM 1667 O O . GLY A 1 209 ? -4.036 12.444 1.401 1.00 53.75 209 GLY A O 1
ATOM 1668 N N . CYS A 1 210 ? -4.319 10.401 0.501 1.00 65.88 210 CYS A N 1
ATOM 1669 C CA . CYS A 1 210 ? -5.621 10.690 -0.110 1.00 65.88 210 CYS A CA 1
ATOM 1670 C C . CYS A 1 210 ? -6.615 11.232 0.937 1.00 65.88 210 CYS A C 1
ATOM 1672 O O . CYS A 1 210 ? -6.801 10.630 1.999 1.00 65.88 210 CYS A O 1
ATOM 1674 N N . GLN A 1 211 ? -7.259 12.371 0.649 1.00 73.38 211 GLN A N 1
ATOM 1675 C CA . GLN A 1 211 ? -8.139 13.051 1.606 1.00 73.38 211 GLN A CA 1
ATOM 1676 C C . GLN A 1 211 ? -9.332 12.177 2.019 1.00 73.38 211 GLN A C 1
ATOM 1678 O O . GLN A 1 211 ? -9.661 12.149 3.203 1.00 73.38 211 GLN A O 1
ATOM 1683 N N . ILE A 1 212 ? -9.914 11.416 1.084 1.00 78.38 212 ILE A N 1
ATOM 1684 C CA . ILE A 1 212 ? -11.011 10.475 1.356 1.00 78.38 212 ILE A CA 1
ATOM 1685 C C . ILE A 1 212 ? -10.556 9.347 2.285 1.00 78.38 212 ILE A C 1
ATOM 1687 O O . ILE A 1 212 ? -11.173 9.133 3.327 1.00 78.38 212 ILE A O 1
ATOM 1691 N N . SER A 1 213 ? -9.434 8.681 1.976 1.00 77.19 213 SER A N 1
ATOM 1692 C CA . SER A 1 213 ? -8.855 7.645 2.847 1.00 77.19 213 SER A CA 1
ATOM 1693 C C . SER A 1 213 ? -8.562 8.194 4.245 1.00 77.19 213 SER A C 1
ATOM 1695 O O . SER A 1 213 ? -8.845 7.555 5.259 1.00 77.19 213 SER A O 1
ATOM 1697 N N . HIS A 1 214 ? -8.004 9.406 4.314 1.00 78.00 214 HIS A N 1
ATOM 1698 C CA . HIS A 1 214 ? -7.659 10.061 5.568 1.00 78.00 214 HIS A CA 1
ATOM 1699 C C . HIS A 1 214 ? -8.897 10.415 6.398 1.00 78.00 214 HIS A C 1
ATOM 1701 O O . HIS A 1 214 ? -8.914 10.167 7.606 1.00 78.00 214 HIS A O 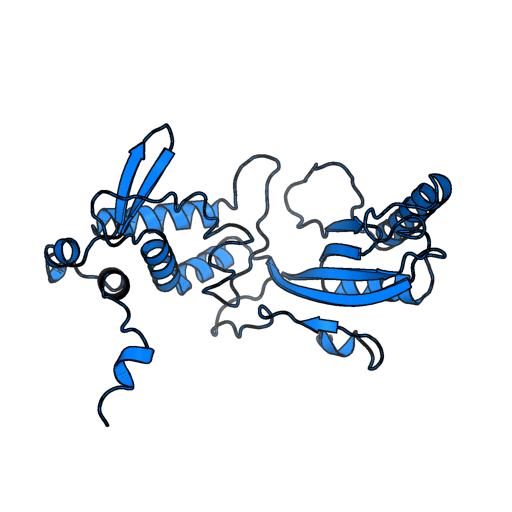1
ATOM 1707 N N . GLN A 1 215 ? -9.930 10.970 5.764 1.00 83.81 215 GLN A N 1
ATOM 1708 C CA . GLN A 1 215 ? -11.195 11.291 6.413 1.00 83.81 215 GLN A CA 1
ATOM 1709 C C . GLN A 1 215 ? -11.876 10.022 6.932 1.00 83.81 215 GLN A C 1
ATOM 1711 O O . GLN A 1 215 ? -12.156 9.944 8.127 1.00 83.81 215 GLN A O 1
ATOM 1716 N N . PHE A 1 216 ? -12.041 9.006 6.080 1.00 86.62 216 PHE A N 1
ATOM 1717 C CA . PHE A 1 216 ? -12.633 7.724 6.462 1.00 86.62 216 PHE A CA 1
ATOM 1718 C C . PHE A 1 216 ? -11.896 7.087 7.646 1.00 86.62 216 PHE A C 1
ATOM 1720 O O . PHE A 1 216 ? -12.522 6.647 8.611 1.00 86.62 216 PHE A O 1
ATOM 1727 N N . LYS A 1 217 ? -10.555 7.070 7.607 1.00 85.00 217 LYS A N 1
ATOM 1728 C CA . LYS A 1 217 ? -9.723 6.566 8.708 1.00 85.00 217 LYS A CA 1
ATOM 1729 C C . LYS A 1 217 ? -10.033 7.289 10.015 1.00 85.00 217 LYS A C 1
ATOM 1731 O O . LYS A 1 217 ? -10.206 6.638 11.042 1.00 85.00 217 LYS A O 1
ATOM 1736 N N . ASN A 1 218 ? -10.076 8.619 9.994 1.00 87.31 218 ASN A N 1
ATOM 1737 C CA . ASN A 1 218 ? -10.323 9.407 11.199 1.00 87.31 218 ASN A CA 1
ATOM 1738 C C . ASN A 1 218 ? -11.739 9.183 11.734 1.00 87.31 218 ASN A C 1
ATOM 1740 O O . ASN A 1 218 ? -11.911 9.031 12.939 1.00 87.31 218 ASN A O 1
ATOM 1744 N N . GLU A 1 219 ? -12.738 9.102 10.856 1.00 91.94 219 GLU A N 1
ATOM 1745 C CA . GLU A 1 219 ? -14.113 8.758 11.229 1.00 91.94 219 GLU A CA 1
ATOM 1746 C C . GLU A 1 219 ? -14.190 7.364 11.860 1.00 91.94 219 GLU A C 1
ATOM 1748 O O . GLU A 1 219 ? -14.807 7.194 12.906 1.00 91.94 219 GLU A O 1
ATOM 1753 N N . LEU A 1 220 ? -13.508 6.371 11.283 1.00 91.62 220 LEU A N 1
ATOM 1754 C CA . LEU A 1 220 ? -13.453 5.021 11.836 1.00 91.62 220 LEU A CA 1
ATOM 1755 C C . LEU A 1 220 ? -12.769 4.982 13.210 1.00 91.62 220 LEU A C 1
ATOM 1757 O O . LEU A 1 220 ? -13.281 4.355 14.134 1.00 91.62 220 LEU A O 1
ATOM 1761 N N . ILE A 1 221 ? -11.635 5.670 13.370 1.00 91.75 221 ILE A N 1
ATOM 1762 C CA . ILE A 1 221 ? -10.937 5.783 14.660 1.00 91.75 221 ILE A CA 1
ATOM 1763 C C . ILE A 1 221 ? -11.846 6.439 15.703 1.00 91.75 221 ILE A C 1
ATOM 1765 O O . ILE A 1 221 ? -11.991 5.908 16.805 1.00 91.75 221 ILE A O 1
ATOM 1769 N N . ASN A 1 222 ? -12.490 7.553 15.350 1.00 94.19 222 ASN A N 1
ATOM 1770 C CA . ASN A 1 222 ? -13.401 8.264 16.241 1.00 94.19 222 ASN A CA 1
ATOM 1771 C C . ASN A 1 222 ? -14.585 7.385 16.649 1.00 94.19 222 ASN A C 1
ATOM 1773 O O . ASN A 1 222 ? -14.930 7.343 17.827 1.00 94.19 222 ASN A O 1
ATOM 1777 N N . ASP A 1 223 ? -15.165 6.624 15.722 1.00 95.56 223 ASP A N 1
ATOM 1778 C CA . ASP A 1 223 ? -16.244 5.682 16.024 1.00 95.56 223 ASP A CA 1
ATOM 1779 C C . ASP A 1 223 ? -15.810 4.600 17.014 1.00 95.56 223 ASP A C 1
ATOM 1781 O O . ASP A 1 223 ? -16.546 4.290 17.954 1.00 95.56 223 ASP A O 1
ATOM 1785 N N . LEU A 1 224 ? -14.609 4.042 16.839 1.00 95.94 224 LEU A N 1
ATOM 1786 C CA . LEU A 1 224 ? -14.059 3.045 17.756 1.00 95.94 224 LEU A CA 1
ATOM 1787 C C . LEU A 1 224 ? -13.783 3.637 19.145 1.00 95.94 224 LEU A C 1
ATOM 1789 O O . LEU A 1 224 ? -14.029 2.966 20.151 1.00 95.94 224 LEU A O 1
ATOM 1793 N N . ILE A 1 225 ? -13.306 4.883 19.218 1.00 95.75 225 ILE A N 1
ATOM 1794 C CA . ILE A 1 225 ? -13.096 5.602 20.483 1.00 95.75 225 ILE A CA 1
ATOM 1795 C C . ILE A 1 225 ? -14.434 5.883 21.173 1.00 95.75 225 ILE A C 1
ATOM 1797 O O . ILE A 1 225 ? -14.598 5.558 22.350 1.00 95.75 225 ILE A O 1
ATOM 1801 N N . ASN A 1 226 ? -15.413 6.413 20.440 1.00 95.94 226 ASN A N 1
ATOM 1802 C CA . ASN A 1 226 ? -16.745 6.745 20.951 1.00 95.94 226 ASN A CA 1
ATOM 1803 C C . ASN A 1 226 ? -17.492 5.510 21.472 1.00 95.94 226 ASN A C 1
ATOM 1805 O O . ASN A 1 226 ? -18.231 5.596 22.451 1.00 95.94 226 ASN A O 1
ATOM 1809 N N . GLN A 1 227 ? -17.267 4.346 20.860 1.00 96.00 227 GLN A N 1
ATOM 1810 C CA . GLN A 1 227 ? -17.820 3.065 21.313 1.00 96.00 227 GLN A CA 1
ATOM 1811 C C . GLN A 1 227 ? -17.015 2.419 22.455 1.00 96.00 227 GLN A C 1
ATOM 1813 O O . GLN A 1 227 ? -17.375 1.341 22.930 1.00 96.00 227 GLN A O 1
ATOM 1818 N N . GLY A 1 228 ? -15.921 3.040 22.908 1.00 96.12 228 GLY A N 1
ATOM 1819 C CA . GLY A 1 228 ? -15.056 2.501 23.959 1.00 96.12 228 GLY A CA 1
ATOM 1820 C C . GLY A 1 228 ? -14.304 1.231 23.545 1.00 96.12 228 GLY A C 1
ATOM 1821 O O . GLY A 1 228 ? -13.955 0.418 24.402 1.00 96.12 228 GLY A O 1
ATOM 1822 N N . LEU A 1 229 ? -14.083 1.032 22.242 1.00 97.38 229 LEU A N 1
ATOM 1823 C CA . LEU A 1 229 ? -13.357 -0.106 21.660 1.00 97.38 229 LEU A CA 1
ATOM 1824 C C . LEU A 1 229 ? -11.870 0.214 21.445 1.00 97.38 229 LEU A C 1
ATOM 1826 O O . LEU A 1 229 ? -11.027 -0.687 21.431 1.00 97.38 229 LEU A O 1
ATOM 1830 N N . LEU A 1 230 ? -11.556 1.500 21.305 1.00 95.81 230 LEU A N 1
ATOM 1831 C CA . LEU A 1 230 ? -10.211 2.038 21.177 1.00 95.81 230 LEU A CA 1
ATOM 1832 C C . LEU A 1 230 ? -10.005 3.154 22.205 1.00 95.81 230 LEU A C 1
ATOM 1834 O O . LEU A 1 230 ? -10.916 3.909 22.529 1.00 95.81 230 LEU A O 1
ATOM 1838 N N . HIS A 1 231 ? -8.789 3.263 22.718 1.00 95.44 231 HIS A N 1
ATOM 1839 C CA . HIS A 1 231 ? -8.385 4.320 23.632 1.00 95.44 231 HIS A CA 1
ATOM 1840 C C . HIS A 1 231 ? -7.209 5.078 23.053 1.00 95.44 231 HIS A C 1
ATOM 1842 O O . HIS A 1 231 ? -6.283 4.467 22.517 1.00 95.44 231 HIS A O 1
ATOM 1848 N N . GLU A 1 232 ? -7.205 6.388 23.249 1.00 94.00 232 GLU A N 1
ATOM 1849 C CA . GLU A 1 232 ? -6.134 7.264 22.803 1.00 94.00 232 GLU A CA 1
ATOM 1850 C C . GLU A 1 232 ? -5.359 7.879 23.967 1.00 94.00 232 GLU A C 1
ATOM 1852 O O . GLU A 1 232 ? -5.838 8.002 25.099 1.00 94.00 232 GLU A O 1
ATOM 1857 N N . ARG A 1 233 ? -4.121 8.265 23.676 1.00 92.81 233 ARG A N 1
ATOM 1858 C CA . ARG A 1 233 ? -3.263 9.016 24.579 1.00 92.81 233 ARG A CA 1
ATOM 1859 C C . ARG A 1 233 ? -2.325 9.903 23.777 1.00 92.81 233 ARG A C 1
ATOM 1861 O O . ARG A 1 233 ? -1.588 9.414 22.927 1.00 92.81 233 ARG A O 1
ATOM 1868 N N . PHE A 1 234 ? -2.258 11.180 24.132 1.00 91.06 234 PHE A N 1
ATOM 1869 C CA . PHE A 1 234 ? -1.238 12.078 23.602 1.00 91.06 234 PHE A CA 1
ATOM 1870 C C . PHE A 1 234 ? 0.051 11.990 24.431 1.00 91.06 234 PHE A C 1
ATOM 1872 O O . PHE A 1 234 ? 0.016 12.072 25.665 1.00 91.06 234 PHE A O 1
ATOM 1879 N N . LYS A 1 235 ? 1.194 11.782 23.771 1.00 87.38 235 LYS A N 1
ATOM 1880 C CA . LYS A 1 235 ? 2.517 11.742 24.408 1.00 87.38 235 LYS A CA 1
ATOM 1881 C C . LYS A 1 235 ? 3.610 12.108 23.401 1.00 87.38 235 LYS A C 1
ATOM 1883 O O . LYS A 1 235 ? 3.610 11.591 22.288 1.00 87.38 235 LYS A O 1
ATOM 1888 N N . ASP A 1 236 ? 4.550 12.960 23.816 1.00 87.06 236 ASP A N 1
ATOM 1889 C CA . ASP A 1 236 ? 5.731 13.361 23.032 1.00 87.06 236 ASP A CA 1
ATOM 1890 C C . ASP A 1 236 ? 5.371 13.949 21.650 1.00 87.06 236 ASP A C 1
ATOM 1892 O O . ASP A 1 236 ? 6.026 13.680 20.646 1.00 87.06 236 ASP A O 1
ATOM 1896 N N . GLY A 1 237 ? 4.281 14.726 21.585 1.00 83.69 237 GLY A N 1
ATOM 1897 C CA . GLY A 1 237 ? 3.801 15.329 20.337 1.00 83.69 237 GLY A CA 1
ATOM 1898 C C . GLY A 1 237 ? 3.080 14.362 19.389 1.00 83.69 237 GLY A C 1
ATOM 1899 O O . GLY A 1 237 ? 2.787 14.744 18.260 1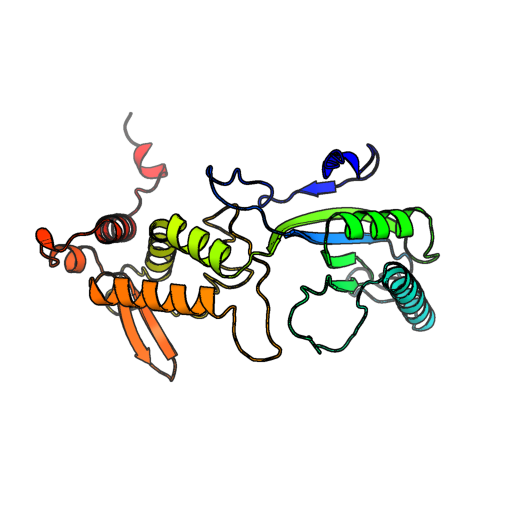.00 83.69 237 GLY A O 1
ATOM 1900 N N . ARG A 1 238 ? 2.807 13.121 19.816 1.00 84.31 238 ARG A N 1
ATOM 1901 C CA . ARG A 1 238 ? 2.173 12.073 19.000 1.00 84.31 238 ARG A CA 1
ATOM 1902 C C . ARG A 1 238 ? 0.943 11.479 19.677 1.00 84.31 238 ARG A C 1
ATOM 1904 O O . ARG A 1 238 ? 0.842 11.454 20.908 1.00 84.31 238 ARG A O 1
ATOM 1911 N N . GLN A 1 239 ? 0.024 10.974 18.860 1.00 88.12 239 GLN A N 1
ATOM 1912 C CA . GLN A 1 239 ? -1.191 10.298 19.304 1.00 88.12 239 GLN A CA 1
ATOM 1913 C C . GLN A 1 239 ? -0.979 8.785 19.280 1.00 88.12 239 GLN A C 1
ATOM 1915 O O . GLN A 1 239 ? -0.650 8.192 18.257 1.00 88.12 239 GLN A O 1
ATOM 1920 N N . TRP A 1 240 ? -1.161 8.158 20.433 1.00 90.12 240 TRP A N 1
ATOM 1921 C CA . TRP A 1 240 ? -0.963 6.732 20.634 1.00 90.12 240 TRP A CA 1
ATOM 1922 C C . TRP A 1 240 ? -2.299 6.065 20.921 1.00 90.12 240 TRP A C 1
ATOM 1924 O O . TRP A 1 240 ? -3.133 6.634 21.621 1.00 90.12 240 TRP A O 1
ATOM 1934 N N . HIS A 1 241 ? -2.475 4.835 20.452 1.00 92.56 241 HIS A N 1
ATOM 1935 C CA . HIS A 1 241 ? -3.739 4.114 20.528 1.00 92.56 241 HIS A CA 1
ATOM 1936 C C . HIS A 1 241 ? -3.581 2.743 21.184 1.00 92.56 241 HIS A C 1
ATOM 1938 O O . HIS A 1 241 ? -2.510 2.134 21.155 1.00 92.56 241 HIS A O 1
ATOM 1944 N N . ARG A 1 242 ? -4.656 2.243 21.789 1.00 94.06 242 ARG A N 1
ATOM 1945 C CA . ARG A 1 242 ? -4.724 0.893 22.350 1.00 94.06 242 ARG A CA 1
ATOM 1946 C C . ARG A 1 242 ? -6.143 0.350 22.244 1.00 94.06 242 ARG A C 1
ATOM 1948 O O . ARG A 1 242 ? -7.078 1.024 22.667 1.00 94.06 242 ARG A O 1
ATOM 1955 N N . ALA A 1 243 ? -6.297 -0.885 21.777 1.00 95.31 243 ALA A N 1
ATOM 1956 C CA . ALA A 1 243 ? -7.586 -1.574 21.804 1.00 95.31 243 ALA A CA 1
ATOM 1957 C C . ALA A 1 243 ? -8.012 -1.953 23.237 1.00 95.31 243 ALA A C 1
ATOM 1959 O O . ALA A 1 243 ? -7.180 -2.244 24.113 1.00 95.31 243 ALA A O 1
ATOM 19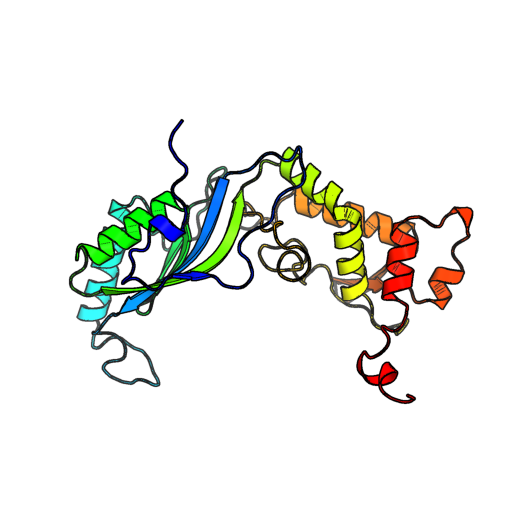60 N N . SER A 1 244 ? -9.318 -1.953 23.483 1.00 96.69 244 SER A N 1
ATOM 1961 C CA . SER A 1 244 ? -9.907 -2.292 24.780 1.00 96.69 244 SER A CA 1
ATOM 1962 C C . SER A 1 244 ? -9.613 -3.735 25.188 1.00 96.69 244 SER A C 1
ATOM 1964 O O . SER A 1 244 ? -9.620 -4.658 24.376 1.00 96.69 244 SER A O 1
ATOM 1966 N N . LEU A 1 245 ? -9.350 -3.955 26.479 1.00 95.69 245 LEU A N 1
ATOM 1967 C CA . LEU A 1 245 ? -9.214 -5.308 27.022 1.00 95.69 245 LEU A CA 1
ATOM 1968 C C . LEU A 1 245 ? -10.590 -5.953 27.183 1.00 95.69 245 LEU A C 1
ATOM 1970 O O . LEU A 1 245 ? -11.589 -5.265 27.384 1.00 95.69 245 LEU A O 1
ATOM 1974 N N . LYS A 1 246 ? -10.637 -7.287 27.248 1.00 94.69 246 LYS A N 1
ATOM 1975 C CA . LYS A 1 246 ? -11.881 -8.036 27.491 1.00 94.69 246 LYS A CA 1
ATOM 1976 C C . LYS A 1 246 ? -12.657 -7.548 28.724 1.00 94.69 246 LYS A C 1
ATOM 1978 O O . LYS A 1 246 ? -13.880 -7.464 28.698 1.00 94.69 246 LYS A O 1
ATOM 1983 N N . THR A 1 247 ? -11.960 -7.187 29.802 1.00 94.19 247 THR A N 1
ATOM 1984 C CA . THR A 1 247 ? -12.592 -6.642 31.016 1.00 94.19 247 THR A CA 1
ATOM 1985 C C . THR A 1 247 ? -13.232 -5.273 30.795 1.00 94.19 247 THR A C 1
ATOM 1987 O O . THR A 1 247 ? -14.236 -4.981 31.431 1.00 94.19 247 THR A O 1
ATOM 1990 N N . GLU A 1 248 ? -12.664 -4.448 29.913 1.00 95.62 248 GLU A N 1
ATOM 1991 C CA . GLU A 1 248 ? -13.184 -3.122 29.550 1.00 95.62 248 GLU A CA 1
ATOM 1992 C C . GLU A 1 248 ? -14.377 -3.279 28.588 1.00 95.62 248 GLU A C 1
ATOM 1994 O O . GLU A 1 248 ? -15.434 -2.699 28.816 1.00 95.62 248 GLU A O 1
ATOM 1999 N N . LEU A 1 249 ? -14.281 -4.181 27.603 1.00 96.12 249 LEU A N 1
ATOM 2000 C CA . LEU A 1 249 ? -15.379 -4.503 26.679 1.00 96.12 249 LEU A CA 1
ATOM 2001 C C . LEU A 1 249 ? -16.632 -5.032 27.391 1.00 96.12 249 LEU A C 1
ATOM 2003 O O . LEU A 1 249 ? -17.755 -4.741 26.976 1.00 96.12 249 LEU A O 1
ATOM 2007 N N . ASN A 1 250 ? -16.459 -5.787 28.479 1.00 94.44 250 ASN A N 1
ATOM 2008 C CA . ASN A 1 250 ? -17.568 -6.311 29.279 1.00 94.44 250 ASN A CA 1
ATOM 2009 C C . ASN A 1 250 ? -18.350 -5.227 30.035 1.00 94.44 250 ASN A C 1
ATOM 2011 O O . ASN A 1 250 ? -19.494 -5.476 30.415 1.00 94.44 250 ASN A O 1
ATOM 2015 N N . GLN A 1 251 ? -17.758 -4.047 30.240 1.00 95.12 251 GLN A N 1
ATOM 2016 C CA . GLN A 1 251 ? -18.415 -2.909 30.890 1.00 95.12 251 GLN A CA 1
ATOM 2017 C C . GLN A 1 251 ? -19.367 -2.172 29.938 1.00 95.12 251 GLN A C 1
ATOM 2019 O O . GLN A 1 251 ? -20.249 -1.450 30.396 1.00 95.12 251 GLN A O 1
ATOM 2024 N N . ILE A 1 252 ? -19.241 -2.393 28.624 1.00 94.62 252 ILE A N 1
ATOM 2025 C CA . ILE A 1 252 ? -20.146 -1.830 27.621 1.00 94.62 252 ILE A CA 1
ATOM 2026 C C . ILE A 1 252 ? -21.518 -2.503 27.756 1.00 94.62 252 ILE A C 1
ATOM 2028 O O . ILE A 1 252 ? -21.645 -3.741 27.712 1.00 94.62 252 ILE A O 1
ATOM 2032 N N . ARG A 1 253 ? -22.559 -1.676 27.932 1.00 92.62 253 ARG A N 1
ATOM 2033 C CA . ARG A 1 253 ? -23.949 -2.127 28.096 1.00 92.62 253 ARG A CA 1
ATOM 2034 C C . ARG A 1 253 ? -24.365 -2.948 26.885 1.00 92.62 253 ARG A C 1
ATOM 2036 O O . ARG A 1 253 ? -24.044 -2.599 25.759 1.00 92.62 253 ARG A O 1
ATOM 2043 N N . LYS A 1 254 ? -25.131 -4.021 27.104 1.00 91.88 254 LYS A N 1
ATOM 2044 C CA . LYS A 1 254 ? -25.568 -4.921 26.020 1.00 91.88 254 LYS A CA 1
ATOM 2045 C C . LYS A 1 254 ? -26.294 -4.195 24.880 1.00 91.88 254 LYS A C 1
ATOM 2047 O O . LYS A 1 254 ? -26.116 -4.591 23.738 1.00 91.88 254 LYS A O 1
ATOM 2052 N N . ALA A 1 255 ? -27.067 -3.153 25.194 1.00 92.69 255 ALA A N 1
ATOM 2053 C CA . ALA A 1 255 ? -27.783 -2.343 24.207 1.00 92.69 255 ALA A CA 1
ATOM 2054 C C . ALA A 1 255 ? -26.853 -1.515 23.298 1.00 92.69 255 ALA A C 1
ATOM 2056 O O . ALA A 1 255 ? -27.231 -1.214 22.175 1.00 92.69 255 ALA A O 1
ATOM 2057 N N . ASP A 1 256 ? -25.637 -1.207 23.759 1.00 90.94 256 ASP A N 1
ATOM 2058 C CA . ASP A 1 256 ? -24.661 -0.379 23.041 1.00 90.94 256 ASP A CA 1
ATOM 2059 C C . ASP A 1 256 ? -23.666 -1.241 22.225 1.00 90.94 256 ASP A C 1
ATOM 2061 O O . ASP A 1 256 ? -22.721 -0.727 21.632 1.00 90.94 256 ASP A O 1
ATOM 2065 N N . ARG A 1 257 ? -23.834 -2.575 22.207 1.00 92.81 257 ARG A N 1
ATOM 2066 C CA . ARG A 1 257 ? -22.924 -3.502 21.512 1.00 92.81 257 ARG A CA 1
ATOM 2067 C C . ARG A 1 257 ? -23.291 -3.619 20.035 1.00 92.81 257 ARG A C 1
ATOM 2069 O O . ARG A 1 257 ? -24.302 -4.224 19.684 1.00 92.81 257 ARG A O 1
ATOM 2076 N N . THR A 1 258 ? -22.425 -3.087 19.183 1.00 93.31 258 THR A N 1
ATOM 2077 C CA . THR A 1 258 ? -22.534 -3.104 17.717 1.00 93.31 258 THR A CA 1
ATOM 2078 C C . THR A 1 258 ? -21.832 -4.325 17.104 1.00 93.31 258 THR A C 1
ATOM 2080 O O . THR A 1 258 ? -21.303 -5.187 17.817 1.00 93.31 258 THR A O 1
ATOM 2083 N N . SER A 1 259 ? -21.793 -4.418 15.770 1.00 92.56 259 SER A N 1
ATOM 2084 C CA . SER A 1 259 ? -20.932 -5.389 15.083 1.00 92.56 259 SER A CA 1
ATOM 2085 C C . SER A 1 259 ? -19.451 -5.162 15.404 1.00 92.56 259 SER A C 1
ATOM 2087 O O . SER A 1 259 ? -18.758 -6.125 15.729 1.00 92.56 259 SER A O 1
ATOM 2089 N N . LEU A 1 260 ? -18.998 -3.905 15.471 1.00 94.44 260 LEU A N 1
ATOM 2090 C CA . LEU A 1 260 ? -17.624 -3.542 15.840 1.00 94.44 260 LEU A CA 1
ATOM 2091 C C . LEU A 1 260 ? -17.236 -4.024 17.245 1.00 94.44 260 LEU A C 1
ATOM 2093 O O . LEU A 1 260 ? -16.100 -4.447 17.461 1.00 94.44 260 LEU A O 1
ATOM 2097 N N . TRP A 1 261 ? -18.179 -4.045 18.195 1.00 96.25 261 TRP A N 1
ATOM 2098 C CA . TRP A 1 261 ? -17.931 -4.626 19.519 1.00 96.25 261 TRP A CA 1
ATOM 2099 C C . TRP A 1 261 ? -17.582 -6.118 19.436 1.00 96.25 261 TRP A C 1
ATOM 2101 O O . TRP A 1 261 ? -16.668 -6.571 20.125 1.00 96.25 261 TRP A O 1
ATOM 2111 N N . LYS A 1 262 ? -18.266 -6.885 18.572 1.00 93.62 262 LYS A N 1
ATOM 2112 C CA . LYS A 1 262 ? -17.965 -8.315 18.380 1.00 93.62 262 LYS A CA 1
ATOM 2113 C C . LYS A 1 262 ? -16.558 -8.506 17.819 1.00 93.62 262 LYS A C 1
ATOM 2115 O O . LYS A 1 262 ? -15.861 -9.417 18.252 1.00 93.62 262 LYS A O 1
ATOM 2120 N N . LEU A 1 263 ? -16.128 -7.639 16.899 1.00 92.75 263 LEU A N 1
ATOM 2121 C CA . LEU A 1 263 ? -14.762 -7.648 16.366 1.00 92.75 263 LEU A CA 1
ATOM 2122 C C . LEU A 1 263 ? -13.746 -7.395 17.481 1.00 92.75 263 LEU A C 1
ATOM 2124 O O . LEU A 1 263 ? -12.826 -8.184 17.670 1.00 92.75 263 LEU A O 1
ATOM 2128 N N . ALA A 1 264 ? -13.961 -6.351 18.286 1.00 94.50 264 ALA A N 1
ATOM 2129 C CA . ALA A 1 264 ? -13.101 -6.047 19.425 1.00 94.50 264 ALA A CA 1
ATOM 2130 C C . ALA A 1 264 ? -13.039 -7.208 20.434 1.00 94.50 264 ALA A C 1
ATOM 2132 O O . ALA A 1 264 ? -11.973 -7.499 20.974 1.00 94.50 264 ALA A O 1
ATOM 2133 N N . GLU A 1 265 ? -14.150 -7.918 20.660 1.00 94.69 265 GLU A N 1
ATOM 2134 C CA . GLU A 1 265 ? -14.171 -9.121 21.498 1.00 94.69 265 GLU A CA 1
ATOM 2135 C C . GLU A 1 265 ? -13.332 -10.261 20.900 1.00 94.69 265 GLU A C 1
ATOM 2137 O O . GLU A 1 265 ? -12.612 -10.933 21.648 1.00 94.69 265 GLU A O 1
ATOM 2142 N N . ARG A 1 266 ? -13.369 -10.466 19.573 1.00 92.06 266 ARG A N 1
ATOM 2143 C CA . ARG A 1 266 ? -12.502 -11.442 18.886 1.00 92.06 266 ARG A CA 1
ATOM 2144 C C . ARG A 1 266 ? -11.028 -11.091 19.055 1.00 92.06 266 ARG A C 1
ATOM 2146 O O . ARG A 1 266 ? -10.262 -11.953 19.474 1.00 92.06 266 ARG A O 1
ATOM 2153 N N . VAL A 1 267 ? -10.661 -9.834 18.803 1.00 90.56 267 VAL A N 1
ATOM 2154 C CA . VAL A 1 267 ? -9.292 -9.310 18.955 1.00 90.56 267 VAL A CA 1
ATOM 2155 C C . VAL A 1 267 ? -8.789 -9.473 20.393 1.00 90.56 267 VAL A C 1
ATOM 2157 O O . VAL A 1 267 ? -7.678 -9.942 20.636 1.00 90.56 267 VAL A O 1
ATOM 2160 N N . ALA A 1 268 ? -9.627 -9.132 21.376 1.00 91.56 268 ALA A N 1
ATOM 2161 C CA . ALA A 1 268 ? -9.275 -9.206 22.791 1.00 91.56 268 ALA A CA 1
ATOM 2162 C C . ALA A 1 268 ? -9.295 -10.634 23.365 1.00 91.56 268 ALA A C 1
ATOM 2164 O O . ALA A 1 268 ? -8.876 -10.846 24.510 1.00 91.56 268 ALA A O 1
ATOM 2165 N N . THR A 1 269 ? -9.800 -11.613 22.611 1.00 86.88 269 THR A N 1
ATOM 2166 C CA . THR A 1 269 ? -9.804 -13.018 23.010 1.00 86.88 269 THR A CA 1
ATOM 2167 C C . THR A 1 269 ? -8.518 -13.680 22.517 1.00 86.88 269 THR A C 1
ATOM 2169 O O . THR A 1 269 ? -8.220 -13.613 21.327 1.00 86.88 269 THR A O 1
ATOM 2172 N N . PRO A 1 270 ? -7.746 -14.350 23.393 1.00 72.94 270 PRO A N 1
ATOM 2173 C CA . PRO A 1 270 ? -6.554 -15.074 22.970 1.00 72.94 270 PRO A CA 1
ATOM 2174 C C . PRO A 1 270 ? -6.902 -16.035 21.830 1.00 72.94 270 PRO A C 1
ATOM 2176 O O . PRO A 1 270 ? -7.723 -16.940 22.011 1.00 72.94 270 PRO A O 1
ATOM 2179 N N . LYS A 1 271 ? -6.294 -15.840 20.654 1.00 68.88 271 LYS A N 1
ATOM 2180 C CA . LYS A 1 271 ? -6.383 -16.811 19.561 1.00 68.88 271 LYS A CA 1
ATOM 2181 C C . LYS A 1 271 ? -5.789 -18.112 20.114 1.00 68.88 271 LYS A C 1
ATOM 2183 O O . LYS A 1 271 ? -4.631 -18.120 20.532 1.00 68.88 271 LYS A O 1
ATOM 2188 N N . LYS A 1 272 ? -6.597 -19.179 20.213 1.00 51.59 272 LYS A N 1
ATOM 2189 C CA . LYS A 1 272 ? -6.100 -20.496 20.645 1.00 51.59 272 LYS A CA 1
ATOM 2190 C C . LYS A 1 272 ? -4.900 -20.839 19.777 1.00 51.59 272 LYS A C 1
ATOM 2192 O O . LYS A 1 272 ? -4.982 -20.720 18.555 1.00 51.59 272 LYS A O 1
ATOM 2197 N N . ASN A 1 273 ? -3.808 -21.256 20.403 1.00 45.19 273 ASN A N 1
ATOM 2198 C CA . ASN A 1 273 ? -2.658 -21.720 19.658 1.00 45.19 273 ASN A CA 1
ATOM 2199 C C . ASN A 1 273 ? -3.109 -22.938 18.822 1.00 45.19 273 ASN A C 1
ATOM 2201 O O . ASN A 1 273 ? -3.612 -23.900 19.411 1.00 45.19 273 ASN A O 1
ATOM 2205 N N . PRO A 1 274 ? -2.991 -22.928 17.481 1.00 46.31 274 PRO A N 1
ATOM 2206 C CA . PRO A 1 274 ? -3.430 -24.055 16.653 1.00 46.31 274 PRO A CA 1
ATOM 2207 C C . PRO A 1 274 ? -2.765 -25.383 17.059 1.00 46.31 274 PRO A C 1
ATOM 2209 O O . PRO A 1 274 ? -3.345 -26.447 16.868 1.00 46.31 274 PRO A O 1
ATOM 2212 N N . TRP A 1 275 ? -1.615 -25.328 17.736 1.00 43.78 275 TRP A N 1
ATOM 2213 C CA . TRP A 1 275 ? -0.889 -26.491 18.253 1.00 43.78 275 TRP A CA 1
ATOM 2214 C C . TRP A 1 275 ? -1.398 -27.024 19.610 1.00 43.78 275 TRP A C 1
ATOM 2216 O O . TRP A 1 275 ? -1.050 -28.135 20.003 1.00 43.78 275 TRP A O 1
ATOM 2226 N N . GLU A 1 276 ? -2.246 -26.286 20.335 1.00 42.84 276 GLU A N 1
ATOM 2227 C CA . GLU A 1 276 ? -2.797 -26.721 21.636 1.00 42.84 276 GLU A CA 1
ATOM 2228 C C . GLU A 1 276 ? -4.002 -27.665 21.504 1.00 42.84 276 GLU A C 1
ATOM 2230 O O . GLU A 1 276 ? -4.367 -28.331 22.469 1.00 42.84 276 GLU A O 1
ATOM 2235 N N . THR A 1 277 ? -4.600 -27.781 20.314 1.00 45.44 277 THR A N 1
ATOM 2236 C CA . THR A 1 277 ? -5.720 -28.712 20.056 1.00 45.44 277 THR A CA 1
ATOM 2237 C C . THR A 1 277 ? -5.282 -30.105 19.592 1.00 45.44 277 THR A C 1
ATOM 2239 O O . THR A 1 277 ? -6.126 -30.982 19.436 1.00 45.44 277 THR A O 1
ATOM 2242 N N . GLN A 1 278 ? -3.974 -30.347 19.436 1.00 43.81 278 GLN A N 1
ATOM 2243 C CA . GLN A 1 278 ? -3.417 -31.654 19.054 1.00 43.81 278 GLN A CA 1
ATOM 2244 C C . GLN A 1 278 ? -3.021 -32.556 20.233 1.00 43.81 278 GLN A C 1
ATOM 2246 O O . GLN A 1 278 ? -2.570 -33.677 20.014 1.00 43.81 278 GLN A O 1
ATOM 2251 N N . LYS A 1 279 ? -3.199 -32.121 21.486 1.00 40.94 279 LYS A N 1
ATOM 2252 C CA . LYS A 1 279 ? -3.037 -33.001 22.651 1.00 40.94 279 LYS A CA 1
ATOM 2253 C C . LYS A 1 279 ? -4.414 -33.436 23.145 1.00 40.94 279 LYS A C 1
ATOM 2255 O O . LYS A 1 279 ? -5.229 -32.591 23.497 1.00 40.94 279 LYS A O 1
ATOM 2260 N N . CYS A 1 280 ? -4.614 -34.754 23.179 1.00 42.59 280 CYS A N 1
ATOM 2261 C CA . CYS A 1 280 ? -5.834 -35.494 23.525 1.00 42.59 280 CYS A CA 1
ATOM 2262 C C . CYS A 1 280 ? -6.775 -35.807 22.348 1.00 42.59 280 CYS A C 1
ATOM 2264 O O . CYS A 1 280 ? -7.931 -35.383 22.331 1.00 42.59 280 CYS A O 1
ATOM 2266 N N . ARG A 1 281 ? -6.306 -36.650 21.423 1.00 36.78 281 ARG A N 1
ATOM 2267 C CA . ARG A 1 281 ? -7.016 -37.892 21.081 1.00 36.78 281 ARG A CA 1
ATOM 2268 C C . ARG A 1 281 ? -6.021 -39.037 21.007 1.00 36.78 281 ARG A C 1
ATOM 2270 O O . ARG A 1 281 ? -4.901 -38.777 20.521 1.00 36.78 281 ARG A O 1
#

pLDDT: mean 73.98, std 19.33, range [25.84, 97.38]

Foldseek 3Di:
DDPDQDLVNLAPPPADEAEDPQDDDDDPPPFDFFAKKFWKWFFKAQPQWCPVHVVDTDGPDVVSVVLQCVLLVVLCVVLVQPPDPDPDDDPDDPRFDWDDDNGTTGDMGGSVSVSSSQVCQCVCSDVRMHTHHMYTHHIAGADDLVSLLVVCVVCLLVLLLQLQLQQADLDPPDWAQSVVQQCPNQDRPCPPRNRPNRYPWDDDPPDDTHPSSVVSVVVSQVVCVVLQQKDWDDDPNGITIHGDAPVSLVVRDPVSQDSSSVSSNVSNDPDPDPVVVPPDD